Protein AF-0000000084333092 (afdb_homodimer)

Foldseek 3Di:
DQALLCVLVVLCVVVPHDLQRLQVQQVHHSVVSVCCNVVNDQDDPVSLVSSCVSSVHDSVVSVCRRVVNVVVVVCVVVVHDPVVVVVVVVVVVVVVVVVVVVVVVVD/DQALLCVLVVLCVVVPHDLQRLQVQQVHHSVVSVCCNVVNDQDDPVSLVSSCVSSVHDSVVSVCRRVVNVVVVVCVVVVHDPVVVVVVVVVVVVVVVVVVVVVVVVD

Organism: NCBI:txid1302689

InterPro domains:
  IPR001387 Cro/C1-type, helix-turn-helix domain [PF01381] (8-62)
  IPR001387 Cro/C1-type, helix-turn-helix domain [PS50943] (8-62)
  IPR001387 Cro/C1-type, helix-turn-helix domain [SM00530] (7-62)
  IPR001387 Cro/C1-type, helix-turn-helix domain [cd00093] (5-62)
  IPR010982 Lambda repressor-like, DNA-binding domain superfamily [G3DSA:1.10.260.40] (1-70)
  IPR010982 Lambda repressor-like, DNA-binding domain superfamily [SSF47413] (1-65)
  IPR050807 Transcriptional regulator/dioxygenase, bacterial-type [PTHR46797] (2-65)

Structure (mmCIF, N/CA/C/O backbone):
data_AF-0000000084333092-model_v1
#
loop_
_entity.id
_entity.type
_entity.pdbx_description
1 polymer 'HTH cro/C1-type domain-containing protein'
#
loop_
_atom_site.group_PDB
_atom_site.id
_atom_site.type_symbol
_atom_site.label_atom_id
_atom_site.label_alt_id
_atom_site.label_comp_id
_atom_site.label_asym_id
_atom_site.label_entity_id
_atom_site.label_seq_id
_atom_site.pdbx_PDB_ins_code
_atom_site.Cartn_x
_atom_site.Cartn_y
_atom_site.Cartn_z
_atom_site.occupancy
_atom_site.B_iso_or_equiv
_atom_site.auth_seq_id
_atom_site.auth_comp_id
_atom_site.auth_asym_id
_atom_site.auth_atom_id
_atom_site.pdbx_PDB_model_num
ATOM 1 N N . MET A 1 1 ? 15.227 -12.992 0.605 1 83.5 1 MET A N 1
ATOM 2 C CA . MET A 1 1 ? 13.766 -13 0.559 1 83.5 1 MET A CA 1
ATOM 3 C C . MET A 1 1 ? 13.273 -12.992 -0.882 1 83.5 1 MET A C 1
ATOM 5 O O . MET A 1 1 ? 13.805 -12.266 -1.726 1 83.5 1 MET A O 1
ATOM 9 N N . GLU A 1 2 ? 12.375 -13.906 -1.121 1 90.38 2 GLU A N 1
ATOM 10 C CA . GLU A 1 2 ? 11.82 -14.031 -2.469 1 90.38 2 GLU A CA 1
ATOM 11 C C . GLU A 1 2 ? 10.852 -12.898 -2.773 1 90.38 2 GLU A C 1
ATOM 13 O O . GLU A 1 2 ? 9.992 -12.57 -1.949 1 90.38 2 GLU A O 1
ATOM 18 N N . SER A 1 3 ? 11.055 -12.117 -3.896 1 93.31 3 SER A N 1
ATOM 19 C CA . SER A 1 3 ? 10.102 -11.109 -4.336 1 93.31 3 SER A CA 1
ATOM 20 C C . SER A 1 3 ? 8.805 -11.75 -4.812 1 93.31 3 SER A C 1
ATOM 22 O O . SER A 1 3 ? 8.727 -12.969 -4.973 1 93.31 3 SER A O 1
ATOM 24 N N . PHE A 1 4 ? 7.758 -10.961 -4.953 1 96.19 4 PHE A N 1
ATOM 25 C CA . PHE A 1 4 ? 6.5 -11.461 -5.5 1 96.19 4 PHE A CA 1
ATOM 26 C C . PHE A 1 4 ? 6.703 -12.023 -6.898 1 96.19 4 PHE A C 1
ATOM 28 O O . PHE A 1 4 ? 6.16 -13.086 -7.23 1 96.19 4 PHE A O 1
ATOM 35 N N . GLY A 1 5 ? 7.504 -11.305 -7.719 1 96.94 5 GLY A N 1
ATOM 36 C CA . GLY A 1 5 ? 7.82 -11.82 -9.039 1 96.94 5 GLY A CA 1
ATOM 37 C C . GLY A 1 5 ? 8.531 -13.164 -9 1 96.94 5 GLY A C 1
ATOM 38 O O . GLY A 1 5 ? 8.227 -14.055 -9.789 1 96.94 5 GLY A O 1
ATOM 39 N N . GLY A 1 6 ? 9.492 -13.258 -8.078 1 96.75 6 GLY A N 1
ATOM 40 C CA . GLY A 1 6 ? 10.172 -14.523 -7.891 1 96.75 6 GLY A CA 1
ATOM 41 C C . GLY A 1 6 ? 9.242 -15.641 -7.453 1 96.75 6 GLY A C 1
ATOM 42 O O . GLY A 1 6 ? 9.375 -16.781 -7.906 1 96.75 6 GLY A O 1
ATOM 43 N N . TYR A 1 7 ? 8.336 -15.297 -6.621 1 97.06 7 TYR A N 1
ATOM 44 C CA . TYR A 1 7 ? 7.312 -16.219 -6.145 1 97.06 7 TYR A CA 1
ATOM 45 C C . TYR A 1 7 ? 6.469 -16.75 -7.301 1 97.06 7 TYR A C 1
ATOM 47 O O . TYR A 1 7 ? 6.223 -17.953 -7.402 1 97.06 7 TYR A O 1
ATOM 55 N N . ILE A 1 8 ? 6.102 -15.867 -8.172 1 97.94 8 ILE A N 1
ATOM 56 C CA . ILE A 1 8 ? 5.316 -16.219 -9.352 1 97.94 8 ILE A CA 1
ATOM 57 C C . ILE A 1 8 ? 6.137 -17.141 -10.258 1 97.94 8 ILE A C 1
ATOM 59 O O . ILE A 1 8 ? 5.637 -18.156 -10.734 1 97.94 8 ILE A O 1
ATOM 63 N N . LYS A 1 9 ? 7.352 -16.797 -10.453 1 98.12 9 LYS A N 1
ATOM 64 C CA . LYS A 1 9 ? 8.242 -17.578 -11.305 1 98.12 9 LYS A CA 1
ATOM 65 C C . LYS A 1 9 ? 8.414 -18.984 -10.766 1 98.12 9 LYS A C 1
ATOM 67 O O . LYS A 1 9 ? 8.312 -19.969 -11.516 1 98.12 9 LYS A O 1
ATOM 72 N N . ARG A 1 10 ? 8.68 -19.094 -9.523 1 98.12 10 ARG A N 1
ATOM 73 C CA . ARG A 1 10 ? 8.859 -20.391 -8.891 1 98.12 10 ARG A CA 1
ATOM 74 C C . ARG A 1 10 ? 7.621 -21.266 -9.078 1 98.12 10 ARG A C 1
ATOM 76 O O . ARG A 1 10 ? 7.727 -22.438 -9.461 1 98.12 10 ARG A O 1
ATOM 83 N N . LEU A 1 11 ? 6.441 -20.656 -8.828 1 98.06 11 LEU A N 1
ATOM 84 C CA . LEU A 1 11 ? 5.199 -21.406 -8.961 1 98.06 11 LEU A CA 1
ATOM 85 C C . LEU A 1 11 ? 4.957 -21.812 -10.414 1 98.06 11 LEU A C 1
ATOM 87 O O . LEU A 1 11 ? 4.488 -22.922 -10.688 1 98.06 11 LEU A O 1
ATOM 91 N N . ARG A 1 12 ? 5.246 -20.828 -11.258 1 98.31 12 ARG A N 1
ATOM 92 C CA . ARG A 1 12 ? 5.086 -21.141 -12.672 1 98.31 12 ARG A CA 1
ATOM 93 C C . ARG A 1 12 ? 5.906 -22.359 -13.062 1 98.31 12 ARG A C 1
ATOM 95 O O . ARG A 1 12 ? 5.398 -23.266 -13.742 1 98.31 12 ARG A O 1
ATOM 102 N N . ILE A 1 13 ? 7.121 -22.453 -12.617 1 98.25 13 ILE A N 1
ATOM 103 C CA . ILE A 1 13 ? 8.039 -23.547 -12.93 1 98.25 13 ILE A CA 1
ATOM 104 C C . ILE A 1 13 ? 7.551 -24.844 -12.281 1 98.25 13 ILE A C 1
ATOM 106 O O . ILE A 1 13 ? 7.539 -25.891 -12.922 1 98.25 13 ILE A O 1
ATOM 110 N N . ILE A 1 14 ? 7.105 -24.797 -11.141 1 97.75 14 ILE A N 1
ATOM 111 C CA . ILE A 1 14 ? 6.598 -25.953 -10.406 1 97.75 14 ILE A CA 1
ATOM 112 C C . ILE A 1 14 ? 5.41 -26.562 -11.148 1 97.75 14 ILE A C 1
ATOM 114 O O . ILE A 1 14 ? 5.242 -27.781 -11.18 1 97.75 14 ILE A O 1
ATOM 118 N N . HIS A 1 15 ? 4.629 -25.672 -11.836 1 97.62 15 HIS A N 1
ATOM 119 C CA . HIS A 1 15 ? 3.424 -26.141 -12.516 1 97.62 15 HIS A CA 1
ATOM 120 C C . HIS A 1 15 ? 3.715 -26.484 -13.977 1 97.62 15 HIS A C 1
ATOM 122 O O . HIS A 1 15 ? 2.793 -26.75 -14.75 1 97.62 15 HIS A O 1
ATOM 128 N N . GLY A 1 16 ? 4.98 -26.312 -14.312 1 98 16 GLY A N 1
ATOM 129 C CA . GLY A 1 16 ? 5.406 -26.75 -15.633 1 98 16 GLY A CA 1
ATOM 130 C C . GLY A 1 16 ? 4.953 -25.812 -16.75 1 98 16 GLY A C 1
ATOM 131 O O . GLY A 1 16 ? 4.828 -26.219 -17.906 1 98 16 GLY A O 1
ATOM 132 N N . LEU A 1 17 ? 4.723 -24.625 -16.469 1 98.38 17 LEU A N 1
ATOM 133 C CA . LEU A 1 17 ? 4.266 -23.656 -17.453 1 98.38 17 LEU A CA 1
ATOM 134 C C . LEU A 1 17 ? 5.43 -22.797 -17.953 1 98.38 17 LEU A C 1
ATOM 136 O O . LEU A 1 17 ? 6.332 -22.453 -17.188 1 98.38 17 LEU A O 1
ATOM 140 N N . ASN A 1 18 ? 5.395 -22.516 -19.156 1 98.31 18 ASN A N 1
ATOM 141 C CA . ASN A 1 18 ? 6.289 -21.469 -19.625 1 98.31 18 ASN A CA 1
ATOM 142 C C . ASN A 1 18 ? 5.637 -20.094 -19.516 1 98.31 18 ASN A C 1
ATOM 144 O O . ASN A 1 18 ? 4.484 -19.969 -19.094 1 98.31 18 ASN A O 1
ATOM 148 N N . GLN A 1 19 ? 6.426 -19.062 -19.75 1 98.38 19 GLN A N 1
ATOM 149 C CA . GLN A 1 19 ? 5.926 -17.703 -19.547 1 98.38 19 GLN A CA 1
ATOM 150 C C . GLN A 1 19 ? 4.715 -17.438 -20.438 1 98.38 19 GLN A C 1
ATOM 152 O O . GLN A 1 19 ? 3.75 -16.797 -20 1 98.38 19 GLN A O 1
ATOM 157 N N . THR A 1 20 ? 4.73 -17.859 -21.719 1 98.5 20 THR A N 1
ATOM 158 C CA . THR A 1 20 ? 3.643 -17.656 -22.672 1 98.5 20 THR A CA 1
ATOM 159 C C . THR A 1 20 ? 2.361 -18.328 -22.172 1 98.5 20 THR A C 1
ATOM 161 O O . THR A 1 20 ? 1.286 -17.719 -22.219 1 98.5 20 THR A O 1
ATOM 164 N N . GLU A 1 21 ? 2.488 -19.5 -21.688 1 98.62 21 GLU A N 1
ATOM 165 C CA . GLU A 1 21 ? 1.343 -20.266 -21.203 1 98.62 21 GLU A CA 1
ATOM 166 C C . GLU A 1 21 ? 0.719 -19.609 -19.984 1 98.62 21 GLU A C 1
ATOM 168 O O . GLU A 1 21 ? -0.5 -19.438 -19.906 1 98.62 21 GLU A O 1
ATOM 173 N N . LEU A 1 22 ? 1.498 -19.281 -19.031 1 98.69 22 LEU A N 1
ATOM 174 C CA . LEU A 1 22 ? 0.969 -18.641 -17.828 1 98.69 22 LEU A CA 1
ATOM 175 C C . LEU A 1 22 ? 0.363 -17.281 -18.172 1 98.69 22 LEU A C 1
ATOM 177 O O . LEU A 1 22 ? -0.706 -16.922 -17.672 1 98.69 22 LEU A O 1
ATOM 181 N N . ALA A 1 23 ? 1.061 -16.484 -19 1 98.62 23 ALA A N 1
ATOM 182 C CA . ALA A 1 23 ? 0.584 -15.156 -19.391 1 98.62 23 ALA A CA 1
ATOM 183 C C . ALA A 1 23 ? -0.812 -15.234 -20 1 98.62 23 ALA A C 1
ATOM 185 O O . ALA A 1 23 ? -1.688 -14.43 -19.656 1 98.62 23 ALA A O 1
ATOM 186 N N . ALA A 1 24 ? -1.008 -16.172 -20.828 1 98.44 24 ALA A N 1
ATOM 187 C CA . ALA A 1 24 ? -2.303 -16.375 -21.484 1 98.44 24 ALA A CA 1
ATOM 188 C C . ALA A 1 24 ? -3.395 -16.641 -20.453 1 98.44 24 ALA A C 1
ATOM 190 O O . ALA A 1 24 ? -4.496 -16.094 -20.547 1 98.44 24 ALA A O 1
ATOM 191 N N . LYS A 1 25 ? -3.1 -17.453 -19.484 1 98.12 25 LYS A N 1
ATOM 192 C CA . LYS A 1 25 ? -4.066 -17.812 -18.453 1 98.12 25 LYS A CA 1
ATOM 193 C C . LYS A 1 25 ? -4.414 -16.609 -17.578 1 98.12 25 LYS A C 1
ATOM 195 O O . LYS A 1 25 ? -5.508 -1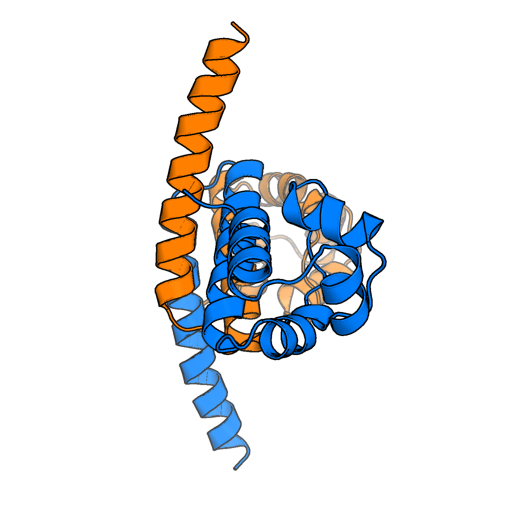6.547 -17.016 1 98.12 25 LYS A O 1
ATOM 200 N N . VAL A 1 26 ? -3.525 -15.711 -17.453 1 98.25 26 VAL A N 1
ATOM 201 C CA . VAL A 1 26 ? -3.674 -14.57 -16.547 1 98.25 26 VAL A CA 1
ATOM 202 C C . VAL A 1 26 ? -4.242 -13.375 -17.312 1 98.25 26 VAL A C 1
ATOM 204 O O . VAL A 1 26 ? -4.742 -12.43 -16.703 1 98.25 26 VAL A O 1
ATOM 207 N N . GLY A 1 27 ? -4.188 -13.367 -18.594 1 97.94 27 GLY A N 1
ATOM 208 C CA . GLY A 1 27 ? -4.645 -12.258 -19.422 1 97.94 27 GLY A CA 1
ATOM 209 C C . GLY A 1 27 ? -3.578 -11.211 -19.656 1 97.94 27 GLY A C 1
ATOM 210 O O . GLY A 1 27 ? -3.867 -10.016 -19.672 1 97.94 27 GLY A O 1
ATOM 211 N N . LEU A 1 28 ? -2.367 -11.711 -19.781 1 97.88 28 LEU A N 1
ATOM 212 C CA . LEU A 1 28 ? -1.21 -10.891 -20.125 1 97.88 28 LEU A CA 1
ATOM 213 C C . LEU A 1 28 ? -0.504 -11.43 -21.359 1 97.88 28 LEU A C 1
ATOM 215 O O . LEU A 1 28 ? -0.792 -12.539 -21.812 1 97.88 28 LEU A O 1
ATOM 219 N N . ASP A 1 29 ? 0.339 -10.617 -21.875 1 97.81 29 ASP A N 1
ATOM 220 C CA . ASP A 1 29 ? 1.293 -11.164 -22.844 1 97.81 29 ASP A CA 1
ATOM 221 C C . ASP A 1 29 ? 2.576 -11.609 -22.156 1 97.81 29 ASP A C 1
ATOM 223 O O . ASP A 1 29 ? 2.811 -11.273 -20.984 1 97.81 29 ASP A O 1
ATOM 227 N N . SER A 1 30 ? 3.379 -12.43 -22.844 1 97.5 30 SER A N 1
ATOM 228 C CA . SER A 1 30 ? 4.582 -13.016 -22.266 1 97.5 30 SER A CA 1
ATOM 229 C C . SER A 1 30 ? 5.559 -11.93 -21.812 1 97.5 30 SER A C 1
ATOM 231 O O . SER A 1 30 ? 6.25 -12.102 -20.797 1 97.5 30 SER A O 1
ATOM 233 N N . GLY A 1 31 ? 5.605 -10.852 -22.5 1 98 31 GLY A N 1
ATOM 234 C CA . GLY A 1 31 ? 6.473 -9.75 -22.109 1 98 31 GLY A CA 1
ATOM 235 C C . GLY A 1 31 ? 6.055 -9.109 -20.812 1 98 31 GLY A C 1
ATOM 236 O O . GLY A 1 31 ? 6.902 -8.789 -19.969 1 98 31 GLY A O 1
ATOM 237 N N . GLY A 1 32 ? 4.75 -8.883 -20.688 1 97.56 32 GLY A N 1
ATOM 238 C CA . GLY A 1 32 ? 4.215 -8.344 -19.453 1 97.56 32 GLY A CA 1
ATOM 239 C C . GLY A 1 32 ? 4.496 -9.227 -18.25 1 97.56 32 GLY A C 1
ATOM 240 O O . GLY A 1 32 ? 4.875 -8.727 -17.188 1 97.56 32 GLY A O 1
ATOM 241 N N . LEU A 1 33 ? 4.344 -10.523 -18.453 1 98.31 33 LEU A N 1
ATOM 242 C CA . LEU A 1 33 ? 4.617 -11.461 -17.359 1 98.31 33 LEU A CA 1
ATOM 243 C C . LEU A 1 33 ? 6.098 -11.461 -17 1 98.31 33 LEU A C 1
ATOM 245 O O . LEU A 1 33 ? 6.457 -11.484 -15.82 1 98.31 33 LEU A O 1
ATOM 249 N N . SER A 1 34 ? 6.945 -11.484 -17.953 1 98.19 34 SER A N 1
ATOM 250 C CA . SER A 1 34 ? 8.383 -11.445 -17.734 1 98.19 34 SER A CA 1
ATOM 251 C C . SER A 1 34 ? 8.781 -10.227 -16.906 1 98.19 34 SER A C 1
ATOM 253 O O . SER A 1 34 ? 9.578 -10.328 -15.969 1 98.19 34 SER A O 1
ATOM 255 N N . LYS A 1 35 ? 8.219 -9.07 -17.25 1 97.81 35 LYS A N 1
ATOM 256 C CA . LYS A 1 35 ? 8.5 -7.848 -16.516 1 97.81 35 LYS A CA 1
ATOM 257 C C . LYS A 1 35 ? 8.039 -7.969 -15.062 1 97.81 35 LYS A C 1
ATOM 259 O O . LYS A 1 35 ? 8.711 -7.48 -14.148 1 97.81 35 LYS A O 1
ATOM 264 N N . VAL A 1 36 ? 6.934 -8.609 -14.859 1 97.06 36 VAL A N 1
ATOM 265 C CA . VAL A 1 36 ? 6.414 -8.828 -13.508 1 97.06 36 VAL A CA 1
ATOM 266 C C . VAL A 1 36 ? 7.344 -9.766 -12.742 1 97.06 36 VAL A C 1
ATOM 268 O O . VAL A 1 36 ? 7.754 -9.461 -11.617 1 97.06 36 VAL A O 1
ATOM 271 N N . GLU A 1 37 ? 7.758 -10.844 -13.367 1 97.56 37 GLU A N 1
ATOM 272 C CA . GLU A 1 37 ? 8.578 -11.859 -12.711 1 97.56 37 GLU A CA 1
ATOM 273 C C . GLU A 1 37 ? 9.969 -11.312 -12.375 1 97.56 37 GLU A C 1
ATOM 275 O O . GLU A 1 37 ? 10.594 -11.766 -11.414 1 97.56 37 GLU A O 1
ATOM 280 N N . ASN A 1 38 ? 10.359 -10.328 -13.141 1 95.19 38 ASN A N 1
ATOM 281 C CA . ASN A 1 38 ? 11.695 -9.766 -12.945 1 95.19 38 ASN A CA 1
ATOM 282 C C . ASN A 1 38 ? 11.641 -8.461 -12.164 1 95.19 38 ASN A C 1
ATOM 284 O O . ASN A 1 38 ? 12.648 -7.75 -12.07 1 95.19 38 ASN A O 1
ATOM 288 N N . GLY A 1 39 ? 10.539 -8.102 -11.664 1 91.31 39 GLY A N 1
ATOM 289 C CA . GLY A 1 39 ? 10.406 -6.953 -10.781 1 91.31 39 GLY A CA 1
ATOM 290 C C . GLY A 1 39 ? 10.383 -5.629 -11.516 1 91.31 39 GLY A C 1
ATOM 291 O O . GLY A 1 39 ? 10.492 -4.566 -10.906 1 91.31 39 GLY A O 1
ATOM 292 N N . ARG A 1 40 ? 10.188 -5.621 -12.805 1 93.06 40 ARG A N 1
ATOM 293 C CA . ARG A 1 40 ? 10.203 -4.406 -13.617 1 93.06 40 ARG A CA 1
ATOM 294 C C . ARG A 1 40 ? 8.797 -3.822 -13.742 1 93.06 40 ARG A C 1
ATOM 296 O O . ARG A 1 40 ? 8.633 -2.68 -14.18 1 93.06 40 ARG A O 1
ATOM 303 N N . LYS A 1 41 ? 7.797 -4.547 -13.453 1 93.38 41 LYS A N 1
ATOM 304 C CA . LYS A 1 41 ? 6.391 -4.156 -13.453 1 93.38 41 LYS A CA 1
ATOM 305 C C . LYS A 1 41 ? 5.648 -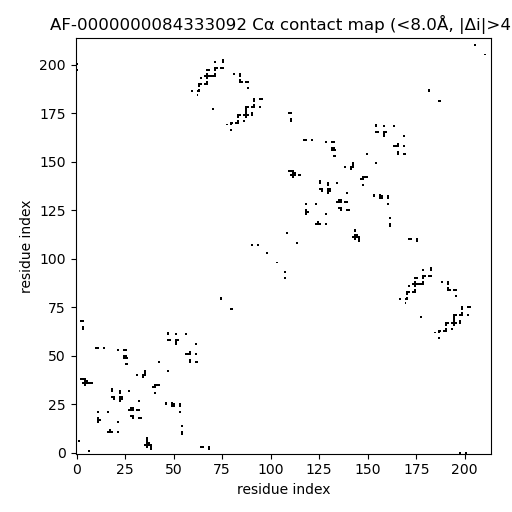4.789 -12.281 1 93.38 41 LYS A C 1
ATOM 307 O O . LYS A 1 41 ? 5.895 -5.945 -11.93 1 93.38 41 LYS A O 1
ATOM 312 N N . ILE A 1 42 ? 4.746 -4.023 -11.781 1 90.31 42 ILE A N 1
ATOM 313 C CA . ILE A 1 42 ? 3.891 -4.551 -10.727 1 90.31 42 ILE A CA 1
ATOM 314 C C . ILE A 1 42 ? 2.637 -5.172 -11.336 1 90.31 42 ILE A C 1
ATOM 316 O O . ILE A 1 42 ? 1.997 -4.566 -12.203 1 90.31 42 ILE A O 1
ATOM 320 N N . LEU A 1 43 ? 2.322 -6.328 -10.883 1 96 43 LEU A N 1
ATOM 321 C CA . LEU A 1 43 ? 1.088 -6.957 -11.336 1 96 43 LEU A CA 1
ATOM 322 C C . LEU A 1 43 ? -0.128 -6.145 -10.906 1 96 43 LEU A C 1
ATOM 324 O O . LEU A 1 43 ? -0.202 -5.695 -9.758 1 96 43 LEU A O 1
ATOM 328 N N . LYS A 1 44 ? -1.008 -5.969 -11.828 1 94.06 44 LYS A N 1
ATOM 329 C CA . LYS A 1 44 ? -2.25 -5.305 -11.453 1 94.06 44 LYS A CA 1
ATOM 330 C C . LYS A 1 44 ? -3.09 -6.191 -10.539 1 94.06 44 LYS A C 1
ATOM 332 O O . LYS A 1 44 ? -3.166 -7.406 -10.742 1 94.06 44 LYS A O 1
ATOM 337 N N . GLU A 1 45 ? -3.73 -5.527 -9.625 1 92.56 45 GLU A N 1
ATOM 338 C CA . GLU A 1 45 ? -4.508 -6.246 -8.617 1 92.56 45 GLU A CA 1
ATOM 339 C C . GLU A 1 45 ? -5.613 -7.074 -9.266 1 92.56 45 GLU A C 1
ATOM 341 O O . GLU A 1 45 ? -5.961 -8.148 -8.766 1 92.56 45 GLU A O 1
ATOM 346 N N . ASN A 1 46 ? -6.145 -6.562 -10.328 1 94.31 46 ASN A N 1
ATOM 347 C CA . ASN A 1 46 ? -7.27 -7.238 -10.961 1 94.31 46 ASN A CA 1
ATOM 348 C C . ASN A 1 46 ? -6.84 -8.539 -11.633 1 94.31 46 ASN A C 1
ATOM 350 O O . ASN A 1 46 ? -7.676 -9.289 -12.141 1 94.31 46 ASN A O 1
ATOM 354 N N . LYS A 1 47 ? -5.57 -8.883 -11.609 1 97.44 47 LYS A N 1
ATOM 355 C CA . LYS A 1 47 ? -5.055 -10.109 -12.211 1 97.44 47 LYS A CA 1
ATOM 356 C C . LYS A 1 47 ? -4.801 -11.18 -11.156 1 97.44 47 LYS A C 1
ATOM 358 O O . LYS A 1 47 ? -4.516 -12.328 -11.484 1 97.44 47 LYS A O 1
ATOM 363 N N . LEU A 1 48 ? -5.008 -10.891 -9.922 1 96.56 48 LEU A N 1
ATOM 364 C CA . LEU A 1 48 ? -4.641 -11.781 -8.828 1 96.56 48 LEU A CA 1
ATOM 365 C C . LEU A 1 48 ? -5.516 -13.031 -8.828 1 96.56 48 LEU A C 1
ATOM 367 O O . LEU A 1 48 ? -5.027 -14.141 -8.594 1 96.56 48 LEU A O 1
ATOM 371 N N . LYS A 1 49 ? -6.727 -12.828 -9.141 1 96.69 49 LYS A N 1
ATOM 372 C CA . LYS A 1 49 ? -7.633 -13.977 -9.141 1 96.69 49 LYS A CA 1
ATOM 373 C C . LYS A 1 49 ? -7.262 -14.969 -10.234 1 96.69 49 LYS A C 1
ATOM 375 O O . LYS A 1 49 ? -7.164 -16.172 -9.984 1 96.69 49 LYS A O 1
ATOM 380 N N . SER A 1 50 ? -7.051 -14.445 -11.43 1 98.12 50 SER A N 1
ATOM 381 C CA . SER A 1 50 ? -6.668 -15.312 -12.539 1 98.12 50 SER A CA 1
ATOM 382 C C . SER A 1 50 ? -5.332 -15.992 -12.273 1 98.12 50 SER A C 1
ATOM 384 O O . SER A 1 50 ? -5.145 -17.156 -12.617 1 98.12 50 SER A O 1
ATOM 386 N N . LEU A 1 51 ? -4.465 -15.273 -11.703 1 98.44 51 LEU A N 1
ATOM 387 C CA . LEU A 1 51 ? -3.152 -15.82 -11.383 1 98.44 51 LEU A CA 1
ATOM 388 C C . LEU A 1 51 ? -3.273 -16.953 -10.359 1 98.44 51 LEU A C 1
ATOM 390 O O . LEU A 1 51 ? -2.654 -18 -10.523 1 98.44 51 LEU A O 1
ATOM 394 N N . ALA A 1 52 ? -4.062 -16.703 -9.336 1 98.19 52 ALA A N 1
ATOM 395 C CA . ALA A 1 52 ? -4.277 -17.719 -8.305 1 98.19 52 ALA A CA 1
ATOM 396 C C . ALA A 1 52 ? -4.848 -19 -8.914 1 98.19 52 ALA A C 1
ATOM 398 O O . ALA A 1 52 ? -4.398 -20.094 -8.586 1 98.19 52 ALA A O 1
ATOM 399 N N . LYS A 1 53 ? -5.762 -18.828 -9.789 1 98.25 53 LYS A N 1
ATOM 400 C CA . LYS A 1 53 ? -6.375 -19.969 -10.461 1 98.25 53 LYS A CA 1
ATOM 401 C C . LYS A 1 53 ? -5.363 -20.703 -11.328 1 98.25 53 LYS A C 1
ATOM 403 O O . LYS A 1 53 ? -5.258 -21.922 -11.266 1 98.25 53 LYS A O 1
ATOM 408 N N . ALA A 1 54 ? -4.609 -19.922 -12.086 1 98.31 54 ALA A N 1
ATOM 409 C CA . ALA A 1 54 ? -3.662 -20.5 -13.039 1 98.31 54 ALA A CA 1
ATOM 410 C C . ALA A 1 54 ? -2.566 -21.281 -12.328 1 98.31 54 ALA A C 1
ATOM 412 O O . ALA A 1 54 ? -2.064 -22.281 -12.852 1 98.31 54 ALA A O 1
ATOM 413 N N . LEU A 1 55 ? -2.248 -20.844 -11.141 1 98.44 55 LEU A N 1
ATOM 414 C CA . LEU A 1 55 ? -1.129 -21.453 -10.414 1 98.44 55 LEU A CA 1
ATOM 415 C C . LEU A 1 55 ? -1.627 -22.344 -9.281 1 98.44 55 LEU A C 1
ATOM 417 O O . LEU A 1 55 ? -0.832 -22.828 -8.477 1 98.44 55 LEU A O 1
ATOM 421 N N . GLU A 1 56 ? -2.846 -22.484 -9.156 1 97.62 56 GLU A N 1
ATOM 422 C CA . GLU A 1 56 ? -3.484 -23.328 -8.156 1 97.62 56 GLU A CA 1
ATOM 423 C C . GLU A 1 56 ? -3.012 -23 -6.75 1 97.62 56 GLU A C 1
ATOM 425 O O . GLU A 1 56 ? -2.588 -23.875 -6 1 97.62 56 GLU A O 1
ATOM 430 N N . VAL A 1 57 ? -3.072 -21.797 -6.441 1 97.25 57 VAL A N 1
ATOM 431 C CA . VAL A 1 57 ? -2.715 -21.312 -5.113 1 97.25 57 VAL A CA 1
ATOM 432 C C . VAL A 1 57 ? -3.91 -20.594 -4.488 1 97.25 57 VAL A C 1
ATOM 434 O O . VAL A 1 57 ? -4.77 -20.078 -5.203 1 97.25 57 VAL A O 1
ATOM 437 N N . ASP A 1 58 ? -3.965 -20.656 -3.17 1 96.56 58 ASP A N 1
ATOM 438 C CA . ASP A 1 58 ? -5.02 -19.969 -2.432 1 96.56 58 ASP A CA 1
ATOM 439 C C . ASP A 1 58 ? -4.957 -18.469 -2.658 1 96.56 58 ASP A C 1
ATOM 441 O O . ASP A 1 58 ? -3.885 -17.859 -2.557 1 96.56 58 ASP A O 1
ATOM 445 N N . ILE A 1 59 ? -6.078 -17.828 -3.016 1 95.44 59 ILE A N 1
ATOM 446 C CA . ILE A 1 59 ? -6.156 -16.406 -3.355 1 95.44 59 ILE A CA 1
ATOM 447 C C . ILE A 1 59 ? -5.711 -15.562 -2.16 1 95.44 59 ILE A C 1
ATOM 449 O O . ILE A 1 59 ? -5.07 -14.523 -2.328 1 95.44 59 ILE A O 1
ATOM 453 N N . THR A 1 60 ? -6.004 -15.992 -0.983 1 94.81 60 THR A N 1
ATOM 454 C CA . THR A 1 60 ? -5.598 -15.266 0.211 1 94.81 60 THR A CA 1
ATOM 455 C C . THR A 1 60 ? -4.078 -15.289 0.37 1 94.81 60 THR A C 1
ATOM 457 O O . THR A 1 60 ? -3.461 -14.25 0.634 1 94.81 60 THR A O 1
ATOM 460 N N . GLU A 1 61 ? -3.549 -16.453 0.135 1 94.81 61 GLU A N 1
ATOM 461 C CA . GLU A 1 61 ? -2.1 -16.594 0.223 1 94.81 61 GLU A CA 1
ATOM 462 C C . GLU A 1 61 ? -1.398 -15.727 -0.82 1 94.81 61 GLU A C 1
ATOM 464 O O . GLU A 1 61 ? -0.424 -15.039 -0.51 1 94.81 61 GLU A O 1
ATOM 469 N N . LEU A 1 62 ? -1.905 -15.742 -1.995 1 96.5 62 LEU A N 1
ATOM 470 C CA . LEU A 1 62 ? -1.32 -14.953 -3.074 1 96.5 62 LEU A CA 1
ATOM 471 C C . LEU A 1 62 ? -1.432 -13.461 -2.777 1 96.5 62 LEU A C 1
ATOM 473 O O . LEU A 1 62 ? -0.491 -12.703 -3.025 1 96.5 62 LEU A O 1
ATOM 477 N N . THR A 1 63 ? -2.535 -13.102 -2.244 1 95.62 63 THR A N 1
ATOM 478 C CA . THR A 1 63 ? -2.785 -11.703 -1.918 1 95.62 63 THR A CA 1
ATOM 479 C C . THR A 1 63 ? -1.84 -11.227 -0.818 1 95.62 63 THR A C 1
ATOM 481 O O . THR A 1 63 ? -1.333 -10.102 -0.872 1 95.62 63 THR A O 1
ATOM 484 N N . ILE A 1 64 ? -1.577 -12.086 0.127 1 95.88 64 ILE A N 1
ATOM 485 C CA . ILE A 1 64 ? -0.65 -11.75 1.204 1 95.88 64 ILE A CA 1
ATOM 486 C C . ILE A 1 64 ? 0.734 -11.477 0.625 1 95.88 64 ILE A C 1
ATOM 488 O O . ILE A 1 64 ? 1.362 -10.469 0.959 1 95.88 64 ILE A O 1
ATOM 492 N N . GLU A 1 65 ? 1.14 -12.359 -0.273 1 96.19 65 GLU A N 1
ATOM 493 C CA . GLU A 1 65 ? 2.438 -12.188 -0.919 1 96.19 65 GLU A CA 1
ATOM 494 C C . GLU A 1 65 ? 2.484 -10.883 -1.718 1 96.19 65 GLU A C 1
ATOM 496 O O . GLU A 1 65 ? 3.475 -10.156 -1.664 1 96.19 65 GLU A O 1
ATOM 501 N N . TYR A 1 66 ? 1.459 -10.625 -2.357 1 96.94 66 TYR A N 1
ATOM 502 C CA . TYR A 1 66 ? 1.353 -9.453 -3.221 1 96.94 66 TYR A CA 1
ATOM 503 C C . TYR A 1 66 ? 1.381 -8.172 -2.402 1 96.94 66 TYR A C 1
ATOM 505 O O . TYR A 1 66 ? 2.203 -7.285 -2.65 1 96.94 66 TYR A O 1
ATOM 513 N N . LEU A 1 67 ? 0.528 -8.07 -1.423 1 96.81 67 LEU A N 1
ATOM 514 C CA . LEU A 1 67 ? 0.388 -6.84 -0.648 1 96.81 67 LEU A CA 1
ATOM 515 C C . LEU A 1 67 ? 1.605 -6.617 0.242 1 96.81 67 LEU A C 1
ATOM 517 O O . LEU A 1 67 ? 2.016 -5.477 0.465 1 96.81 67 LEU A O 1
ATOM 521 N N . SER A 1 68 ? 2.137 -7.73 0.809 1 96.75 68 SER A N 1
ATOM 522 C CA . SER A 1 68 ? 3.336 -7.566 1.623 1 96.75 68 SER A CA 1
ATOM 523 C C . SER A 1 68 ? 4.473 -6.945 0.817 1 96.75 68 SER A C 1
ATOM 525 O O . SER A 1 68 ? 5.203 -6.09 1.322 1 96.75 68 SER A O 1
ATOM 527 N N . GLN A 1 69 ? 4.637 -7.359 -0.444 1 95.44 69 GLN A N 1
ATOM 528 C CA . GLN A 1 69 ? 5.66 -6.785 -1.311 1 95.44 69 GLN A CA 1
ATOM 529 C C . GLN A 1 69 ? 5.379 -5.309 -1.585 1 95.44 69 GLN A C 1
ATOM 531 O O . GLN A 1 69 ? 6.281 -4.477 -1.507 1 95.44 69 GLN A O 1
ATOM 536 N N . LYS A 1 70 ? 4.141 -5.094 -1.915 1 94.69 70 LYS A N 1
ATOM 537 C CA . LYS A 1 70 ? 3.738 -3.723 -2.219 1 94.69 70 LYS A CA 1
ATOM 538 C C . LYS A 1 70 ? 4.008 -2.797 -1.036 1 94.69 70 LYS A C 1
ATOM 540 O O . LYS A 1 70 ? 4.578 -1.719 -1.202 1 94.69 70 LYS A O 1
ATOM 545 N N . PHE A 1 71 ? 3.625 -3.213 0.175 1 96.94 71 PHE A N 1
ATOM 546 C CA . PHE A 1 71 ? 3.805 -2.416 1.383 1 96.94 71 PHE A CA 1
ATOM 547 C C . PHE A 1 71 ? 5.285 -2.219 1.688 1 96.94 71 PHE A C 1
ATOM 549 O O . PHE A 1 71 ? 5.711 -1.117 2.043 1 96.94 71 PHE A O 1
ATOM 556 N N . ALA A 1 72 ? 6.055 -3.223 1.498 1 95.06 72 ALA A N 1
ATOM 557 C CA . ALA A 1 72 ? 7.492 -3.148 1.753 1 95.06 72 ALA A CA 1
ATOM 558 C C . ALA A 1 72 ? 8.172 -2.17 0.797 1 95.06 72 ALA A 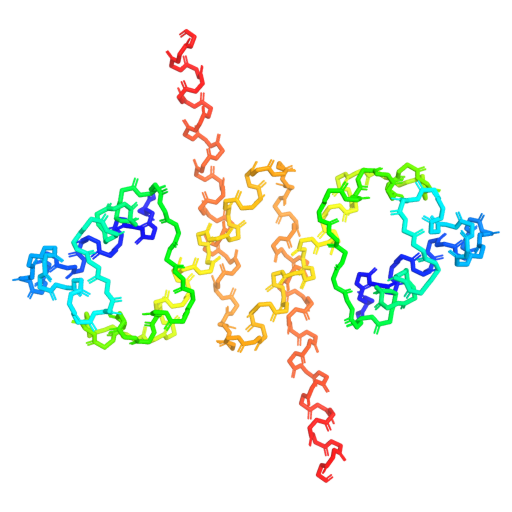C 1
ATOM 560 O O . ALA A 1 72 ? 9.039 -1.396 1.205 1 95.06 72 ALA A O 1
ATOM 561 N N . GLU A 1 73 ? 7.809 -2.242 -0.424 1 92.69 73 GLU A N 1
ATOM 562 C CA . GLU A 1 73 ? 8.391 -1.353 -1.425 1 92.69 73 GLU A CA 1
ATOM 563 C C . GLU A 1 73 ? 8.055 0.106 -1.132 1 92.69 73 GLU A C 1
ATOM 565 O O . GLU A 1 73 ? 8.906 0.984 -1.25 1 92.69 73 GLU A O 1
ATOM 570 N N . ASP A 1 74 ? 6.781 0.333 -0.757 1 92.75 74 ASP A N 1
ATOM 571 C CA . ASP A 1 74 ? 6.395 1.686 -0.365 1 92.75 74 ASP A CA 1
ATOM 572 C C . ASP A 1 74 ? 7.211 2.162 0.835 1 92.75 74 ASP A C 1
ATOM 574 O O . ASP A 1 74 ? 7.691 3.297 0.854 1 92.75 74 ASP A O 1
ATOM 578 N N . CYS A 1 75 ? 7.375 1.334 1.77 1 93.81 75 CYS A N 1
ATOM 579 C CA . CYS A 1 75 ? 8.109 1.712 2.969 1 93.81 75 CYS A CA 1
ATOM 580 C C . CYS A 1 75 ? 9.578 1.979 2.646 1 93.81 75 CYS A C 1
ATOM 582 O O . CYS A 1 75 ? 10.188 2.891 3.211 1 93.81 75 CYS A O 1
ATOM 584 N N . PHE A 1 76 ? 10.086 1.188 1.766 1 90.31 76 PHE A N 1
ATOM 585 C CA . PHE A 1 76 ? 11.461 1.424 1.345 1 90.31 76 PHE A CA 1
ATOM 586 C C . PHE A 1 76 ? 11.586 2.77 0.643 1 90.31 76 PHE A C 1
ATOM 588 O O . PHE A 1 76 ? 12.492 3.553 0.951 1 90.31 76 PHE A O 1
ATOM 595 N N . LYS A 1 77 ? 10.711 3.014 -0.21 1 87.81 77 LYS A N 1
ATOM 596 C CA . LYS A 1 77 ? 10.711 4.246 -0.993 1 87.81 77 LYS A CA 1
ATOM 597 C C . LYS A 1 77 ? 10.641 5.473 -0.087 1 87.81 77 LYS A C 1
ATOM 599 O O . LYS A 1 77 ? 11.312 6.473 -0.334 1 87.81 77 LYS A O 1
ATOM 604 N N . TYR A 1 78 ? 9.898 5.406 0.983 1 89.38 78 TYR A N 1
ATOM 605 C CA . TYR A 1 78 ? 9.641 6.566 1.828 1 89.38 78 TYR A CA 1
ATOM 606 C C . TYR A 1 78 ? 10.43 6.477 3.129 1 89.38 78 TYR A C 1
ATOM 608 O O . TYR A 1 78 ? 10.219 7.273 4.047 1 89.38 78 TYR A O 1
ATOM 616 N N . GLN A 1 79 ? 11.289 5.453 3.17 1 89.31 79 GLN A N 1
ATOM 617 C CA . GLN A 1 79 ? 12.156 5.266 4.332 1 89.31 79 GLN A CA 1
ATOM 618 C C . GLN A 1 79 ? 11.344 5.238 5.621 1 89.31 79 GLN A C 1
ATOM 620 O O . GLN A 1 79 ? 11.672 5.934 6.586 1 89.31 79 GLN A O 1
ATOM 625 N N . CYS A 1 80 ? 10.305 4.449 5.613 1 91.56 80 CYS A N 1
ATOM 626 C CA . CYS A 1 80 ? 9.414 4.422 6.77 1 91.56 80 CYS A CA 1
ATOM 627 C C . CYS A 1 80 ? 10 3.566 7.887 1 91.56 80 CYS A C 1
ATOM 629 O O . CYS A 1 80 ? 10.68 2.574 7.625 1 91.56 80 CYS A O 1
ATOM 631 N N . PRO A 1 81 ? 9.773 4.004 9.133 1 92.5 81 PRO A N 1
ATOM 632 C CA . PRO A 1 81 ? 10.125 3.102 10.234 1 92.5 81 PRO A CA 1
ATOM 633 C C . PRO A 1 81 ? 9.188 1.899 10.328 1 92.5 81 PRO A C 1
ATOM 635 O O . PRO A 1 81 ? 8.109 1.9 9.727 1 92.5 81 PRO A O 1
ATOM 638 N N . GLU A 1 82 ? 9.648 0.916 11.047 1 90.62 82 GLU A N 1
ATOM 639 C CA . GLU A 1 82 ? 8.891 -0.328 11.156 1 90.62 82 GLU A CA 1
ATOM 640 C C . GLU A 1 82 ? 7.551 -0.1 11.852 1 90.62 82 GLU A C 1
ATOM 642 O O . GLU A 1 82 ? 6.605 -0.869 11.656 1 90.62 82 GLU A O 1
ATOM 647 N N . SER A 1 83 ? 7.469 0.919 12.57 1 94.88 83 SER A N 1
ATOM 648 C CA . SER A 1 83 ? 6.262 1.223 13.328 1 94.88 83 SER A CA 1
ATOM 649 C C . SER A 1 83 ? 5.066 1.446 12.406 1 94.88 83 SER A C 1
ATOM 651 O O . SER A 1 83 ? 3.916 1.338 12.836 1 94.88 83 SER A O 1
ATOM 653 N N . VAL A 1 84 ? 5.27 1.723 11.133 1 97.38 84 VAL A N 1
ATOM 654 C CA . VAL A 1 84 ? 4.191 1.926 10.172 1 97.38 84 VAL A CA 1
ATOM 655 C C . VAL A 1 84 ? 3.346 0.659 10.07 1 97.38 84 VAL A C 1
ATOM 657 O O . VAL A 1 84 ? 2.117 0.73 10.008 1 97.38 84 VAL A O 1
ATOM 660 N N . PHE A 1 85 ? 3.975 -0.497 10.141 1 97.44 85 PHE A N 1
ATOM 661 C CA . PHE A 1 85 ? 3.271 -1.764 9.984 1 97.44 85 PHE A CA 1
ATOM 662 C C . PHE A 1 85 ? 2.438 -2.082 11.219 1 97.44 85 PHE A C 1
ATOM 664 O O . PHE A 1 85 ? 1.35 -2.652 11.109 1 97.44 85 PHE A O 1
ATOM 671 N N . GLN A 1 86 ? 2.99 -1.721 12.305 1 95.31 86 GLN A N 1
ATOM 672 C CA . GLN A 1 86 ? 2.238 -1.911 13.539 1 95.31 86 GLN A CA 1
ATOM 673 C C . GLN A 1 86 ? 0.993 -1.029 13.562 1 95.31 86 GLN A C 1
ATOM 675 O O . GLN A 1 86 ? -0.095 -1.491 13.914 1 95.31 86 GLN A O 1
ATOM 680 N N . LEU A 1 87 ? 1.129 0.188 13.25 1 96.31 87 LEU A N 1
ATOM 681 C CA . LEU A 1 87 ? 0.001 1.113 13.227 1 96.31 87 LEU A CA 1
ATOM 682 C C . LEU A 1 87 ? -1.033 0.681 12.188 1 96.31 87 LEU A C 1
ATOM 684 O O . LEU A 1 87 ? -2.238 0.753 12.445 1 96.31 87 LEU A O 1
ATOM 688 N N . ALA A 1 88 ? -0.536 0.224 11.039 1 96.81 88 ALA A N 1
ATOM 689 C CA . ALA A 1 88 ? -1.431 -0.271 10 1 96.81 88 ALA A CA 1
ATOM 690 C C . ALA A 1 88 ? -2.262 -1.447 10.5 1 96.81 88 ALA A C 1
ATOM 692 O O . ALA A 1 88 ? -3.459 -1.536 10.219 1 96.81 88 ALA A O 1
ATOM 693 N N . GLN A 1 89 ? -1.584 -2.305 11.141 1 95.38 89 GLN A N 1
ATOM 694 C CA . GLN A 1 89 ? -2.271 -3.463 11.703 1 95.38 89 GLN A CA 1
ATOM 695 C C . GLN A 1 89 ? -3.367 -3.033 12.68 1 95.38 89 GLN A C 1
ATOM 697 O O . GLN A 1 89 ? -4.473 -3.578 12.656 1 95.38 89 GLN A O 1
ATOM 702 N N . GLU A 1 90 ? -3.068 -2.113 13.539 1 94.62 90 GLU A N 1
ATOM 703 C CA . GLU A 1 90 ? -4.035 -1.594 14.5 1 94.62 90 GLU A CA 1
ATOM 704 C C . GLU A 1 90 ? -5.223 -0.949 13.789 1 94.62 90 GLU A C 1
ATOM 706 O O . GLU A 1 90 ? -6.375 -1.186 14.156 1 94.62 90 GLU A O 1
ATOM 711 N N . LYS A 1 91 ? -4.965 -0.167 12.82 1 93.38 91 LYS A N 1
ATOM 712 C CA . LYS A 1 91 ? -6.027 0.492 12.07 1 93.38 91 LYS A CA 1
ATOM 713 C C . LYS A 1 91 ? -6.891 -0.527 11.328 1 93.38 91 LYS A C 1
ATOM 715 O O . LYS A 1 91 ? -8.117 -0.396 11.289 1 93.38 91 LYS A O 1
ATOM 720 N N . ALA A 1 92 ? -6.262 -1.497 10.766 1 93.12 92 ALA A N 1
ATOM 721 C CA . ALA A 1 92 ? -6.988 -2.545 10.055 1 93.12 92 ALA A CA 1
ATOM 722 C C . ALA A 1 92 ? -7.938 -3.287 10.984 1 93.12 92 ALA A C 1
ATOM 724 O O . ALA A 1 92 ? -9.07 -3.594 10.609 1 93.12 92 ALA A O 1
ATOM 725 N N . LYS A 1 93 ? -7.438 -3.592 12.117 1 90.62 93 LYS A N 1
ATOM 726 C CA . LYS A 1 93 ? -8.273 -4.25 13.117 1 90.62 93 LYS A CA 1
ATOM 727 C C . LYS A 1 93 ? -9.477 -3.387 13.484 1 90.62 93 LYS A C 1
ATOM 729 O O . LYS A 1 93 ? -10.586 -3.896 13.641 1 90.62 93 LYS A O 1
ATOM 734 N N . TYR A 1 94 ? -9.227 -2.158 13.602 1 89.31 94 TYR A N 1
ATOM 735 C CA . TYR A 1 94 ? -10.281 -1.209 13.938 1 89.31 94 TYR A CA 1
ATOM 736 C C . TYR A 1 94 ? -11.344 -1.173 12.844 1 89.31 94 TYR A C 1
ATOM 738 O O . TYR A 1 94 ? -12.539 -1.202 13.133 1 89.31 94 TYR A O 1
ATOM 746 N N . TYR A 1 95 ? -10.969 -1.144 11.609 1 85.62 95 TYR A N 1
ATOM 747 C CA . TYR A 1 95 ? -11.891 -1.09 10.477 1 85.62 95 TYR A CA 1
ATOM 748 C C . TYR A 1 95 ? -12.727 -2.357 10.398 1 85.62 95 TYR A C 1
ATOM 750 O O . TYR A 1 95 ? -13.906 -2.305 10.039 1 85.62 95 TYR A O 1
ATOM 758 N N . LYS A 1 96 ? -12.086 -3.383 10.695 1 83.94 96 LYS A N 1
ATOM 759 C CA . LYS A 1 96 ? -12.805 -4.656 10.68 1 83.94 96 LYS A CA 1
ATOM 760 C C . LYS A 1 96 ? -13.852 -4.711 11.781 1 83.94 96 LYS A C 1
ATOM 762 O O . LYS A 1 96 ? -14.945 -5.242 11.578 1 83.94 96 LYS A O 1
ATOM 767 N N . SER A 1 97 ? -13.555 -4.129 12.859 1 85.25 97 SER A N 1
ATOM 768 C CA . SER A 1 97 ? -14.461 -4.16 14 1 85.25 97 SER A CA 1
ATOM 769 C C . SER A 1 97 ? -15.609 -3.176 13.82 1 85.25 97 SER A C 1
ATOM 771 O O . SER A 1 97 ? -16.75 -3.465 14.203 1 85.25 97 SER A O 1
ATOM 773 N N . THR A 1 98 ? -15.312 -1.976 13.281 1 76.25 98 THR A N 1
ATOM 774 C CA . THR A 1 98 ? -16.328 -0.942 13.133 1 76.25 98 THR A CA 1
ATOM 775 C C . THR A 1 98 ? -17.266 -1.272 11.977 1 76.25 98 THR A C 1
ATOM 777 O O . THR A 1 98 ? -18.453 -0.935 12.016 1 76.25 98 THR A O 1
ATOM 780 N N . LYS A 1 99 ? -16.781 -1.626 10.852 1 65.94 99 LYS A N 1
ATOM 781 C CA . LYS A 1 99 ? -17.641 -2.061 9.758 1 65.94 99 LYS A CA 1
ATOM 782 C C . LYS A 1 99 ? -18.562 -3.197 10.203 1 65.94 99 LYS A C 1
ATOM 784 O O . LYS A 1 99 ? -19.719 -3.254 9.805 1 65.94 99 LYS A O 1
ATOM 789 N N . VAL A 1 100 ? -17.938 -4.145 10.961 1 55.94 100 VAL A N 1
ATOM 790 C CA . VAL A 1 100 ? -18.828 -5.137 11.547 1 55.94 100 VAL A CA 1
ATOM 791 C C . VAL A 1 100 ? -19.953 -4.441 12.312 1 55.94 100 VAL A C 1
ATOM 793 O O . VAL A 1 100 ? -21.109 -4.871 12.258 1 55.94 100 VAL A O 1
ATOM 796 N N . LYS A 1 101 ? -19.578 -3.385 12.859 1 51.88 101 LYS A N 1
ATOM 797 C CA . LYS A 1 101 ? -20.578 -2.645 13.633 1 51.88 101 LYS A CA 1
ATOM 798 C C . LYS A 1 101 ? -21.547 -1.898 12.719 1 51.88 101 LYS A C 1
ATOM 800 O O . LYS A 1 101 ? -22.75 -1.855 12.977 1 51.88 101 LYS A O 1
ATOM 805 N N . GLN A 1 102 ? -20.984 -1.259 11.727 1 51.62 102 GLN A N 1
ATOM 806 C CA . GLN A 1 102 ? -21.875 -0.565 10.805 1 51.62 102 GLN A CA 1
ATOM 807 C C . GLN A 1 102 ? -22.734 -1.555 10.016 1 51.62 102 GLN A C 1
ATOM 809 O O . GLN A 1 102 ? -23.875 -1.264 9.68 1 51.62 102 GLN A O 1
ATOM 814 N N . GLY A 1 103 ? -22.016 -2.574 9.453 1 49.41 103 GLY A N 1
ATOM 815 C CA . GLY A 1 103 ? -22.812 -3.641 8.852 1 49.41 103 GLY A CA 1
ATOM 816 C C . GLY A 1 103 ? -23.875 -4.188 9.773 1 49.41 103 GLY A C 1
ATOM 817 O O . GLY A 1 103 ? -24.969 -4.543 9.328 1 49.41 103 GLY A O 1
ATOM 818 N N . ASN A 1 104 ? -23.484 -4.453 10.992 1 46.47 104 ASN A N 1
ATOM 819 C CA . ASN A 1 104 ? -24.5 -4.871 11.945 1 46.47 104 ASN A CA 1
ATOM 820 C C . ASN A 1 104 ? -25.516 -3.756 12.211 1 46.47 104 ASN A C 1
ATOM 822 O O . ASN A 1 104 ? -26.656 -4.023 12.578 1 46.47 104 ASN A O 1
ATOM 826 N N . LEU A 1 105 ? -25.109 -2.561 12.047 1 39.16 105 LEU A N 1
ATOM 827 C CA . LEU A 1 105 ? -26.062 -1.486 12.25 1 39.16 105 LEU A CA 1
ATOM 828 C C . LEU A 1 105 ? -27.047 -1.398 11.07 1 39.16 105 LEU A C 1
ATOM 830 O O . LEU A 1 105 ? -28.203 -1.031 11.25 1 39.16 105 LEU A O 1
ATOM 834 N N . ASN A 1 106 ? -26.609 -1.532 9.914 1 41.19 106 ASN A N 1
ATOM 835 C CA . ASN A 1 106 ? -27.609 -1.516 8.852 1 41.19 106 ASN A CA 1
ATOM 836 C C . ASN A 1 106 ? -28.453 -2.785 8.852 1 41.19 106 ASN A C 1
ATOM 838 O O . ASN A 1 106 ? -29.203 -3.035 7.914 1 41.19 106 ASN A O 1
ATOM 842 N N . LEU A 1 107 ? -28.031 -3.822 9.641 1 32.44 107 LEU A N 1
ATOM 843 C CA . LEU A 1 107 ? -29.094 -4.812 9.773 1 32.44 107 LEU A CA 1
ATOM 844 C C . LEU A 1 107 ? -30.047 -4.434 10.906 1 32.44 107 LEU A C 1
ATOM 846 O O . LEU A 1 107 ? -29.625 -3.896 11.93 1 32.44 107 LEU A O 1
ATOM 850 N N . MET B 1 1 ? -10.227 4.848 16.422 1 83.5 1 MET B N 1
ATOM 851 C CA . MET B 1 1 ? -8.969 5.188 15.75 1 83.5 1 MET B CA 1
ATOM 852 C C . MET B 1 1 ? -9.164 6.348 14.781 1 83.5 1 MET B C 1
ATOM 854 O O . MET B 1 1 ? -10.156 6.395 14.055 1 83.5 1 MET B O 1
ATOM 858 N N . GLU B 1 2 ? -8.305 7.305 14.945 1 90.56 2 GLU B N 1
ATOM 859 C CA . GLU B 1 2 ? -8.383 8.492 14.094 1 90.56 2 GLU B CA 1
ATOM 860 C C . GLU B 1 2 ? -7.895 8.188 12.68 1 90.56 2 GLU B C 1
ATOM 862 O O . GLU B 1 2 ? -6.855 7.551 12.5 1 90.56 2 GLU B O 1
ATOM 867 N N . SER B 1 3 ? -8.719 8.461 11.609 1 93.31 3 SER B N 1
ATOM 868 C CA . SER B 1 3 ? -8.281 8.336 10.227 1 93.31 3 SER B CA 1
ATOM 869 C C . SER B 1 3 ? -7.211 9.367 9.883 1 93.31 3 SER B C 1
ATOM 871 O O . SER B 1 3 ? -6.961 10.289 10.664 1 93.31 3 SER B O 1
ATOM 873 N N . PHE B 1 4 ? -6.531 9.18 8.773 1 96.19 4 PHE B N 1
ATOM 874 C CA . PHE B 1 4 ? -5.562 10.164 8.312 1 96.19 4 PHE B CA 1
ATOM 875 C C . PHE B 1 4 ? -6.23 11.516 8.086 1 96.19 4 PHE B C 1
ATOM 877 O O . PHE B 1 4 ? -5.676 12.555 8.453 1 96.19 4 PHE B O 1
ATOM 884 N N . GLY B 1 5 ? -7.43 11.492 7.477 1 96.88 5 GLY B N 1
ATOM 885 C CA . GLY B 1 5 ? -8.18 12.727 7.301 1 96.88 5 GLY B CA 1
ATOM 886 C C . GLY B 1 5 ? -8.508 13.414 8.617 1 96.88 5 GLY B C 1
ATOM 887 O O . GLY B 1 5 ? -8.391 14.641 8.727 1 96.88 5 GLY B O 1
ATOM 888 N N . GLY B 1 6 ? -8.922 12.609 9.578 1 96.69 6 GLY B N 1
ATOM 889 C CA . GLY B 1 6 ? -9.18 13.148 10.906 1 96.69 6 GLY B CA 1
ATOM 890 C C . GLY B 1 6 ? -7.941 13.742 11.555 1 96.69 6 GLY B C 1
ATOM 891 O O . GLY B 1 6 ? -8.016 14.781 12.211 1 96.69 6 GLY B O 1
ATOM 892 N N . TYR B 1 7 ? -6.859 13.094 11.344 1 97.06 7 TYR B N 1
ATOM 893 C CA . TYR B 1 7 ? -5.562 13.555 11.828 1 97.06 7 TYR B CA 1
ATOM 894 C C . TYR B 1 7 ? -5.211 14.914 11.25 1 97.06 7 TYR B C 1
ATOM 896 O O . TYR B 1 7 ? -4.789 15.82 11.969 1 97.06 7 TYR B O 1
ATOM 904 N N . ILE B 1 8 ? -5.461 15.062 9.984 1 97.88 8 ILE B N 1
ATOM 905 C CA . ILE B 1 8 ? -5.203 16.312 9.289 1 97.88 8 ILE B CA 1
ATOM 906 C C . ILE B 1 8 ? -6.129 17.406 9.836 1 97.88 8 ILE B C 1
ATOM 908 O O . ILE B 1 8 ? -5.684 18.516 10.109 1 97.88 8 ILE B O 1
ATOM 912 N N . LYS B 1 9 ? -7.34 17.062 10.008 1 98.12 9 LYS B N 1
ATOM 913 C CA . LYS B 1 9 ? -8.328 18.016 10.523 1 98.12 9 LYS B CA 1
ATOM 914 C C . LYS B 1 9 ? -7.957 18.5 11.922 1 98.12 9 LYS B C 1
ATOM 916 O O . LYS B 1 9 ? -7.992 19.703 12.195 1 98.12 9 LYS B O 1
ATOM 921 N N . ARG B 1 10 ? -7.629 17.594 12.75 1 98.12 10 ARG B N 1
ATOM 922 C CA . ARG B 1 10 ? -7.238 17.938 14.117 1 98.12 10 ARG B CA 1
ATOM 923 C C . ARG B 1 10 ? -6.051 18.891 14.125 1 98.12 10 ARG B C 1
ATOM 925 O O . ARG B 1 10 ? -6.07 19.906 14.828 1 98.12 10 ARG B O 1
ATOM 932 N N . LEU B 1 11 ? -5.047 18.562 13.297 1 98.06 11 LEU B N 1
ATOM 933 C CA . LEU B 1 11 ? -3.857 19.406 13.242 1 98.06 11 LEU B CA 1
ATOM 934 C C . LEU B 1 11 ? -4.188 20.781 12.672 1 98.06 11 LEU B C 1
ATOM 936 O O . LEU B 1 11 ? -3.666 21.797 13.148 1 98.06 11 LEU B O 1
ATOM 940 N N . ARG B 1 12 ? -5.004 20.703 11.633 1 98.31 12 ARG B N 1
ATOM 941 C CA . ARG B 1 12 ? -5.418 21.969 11.047 1 98.31 12 ARG B CA 1
ATOM 942 C C . ARG B 1 12 ? -6.051 22.891 12.094 1 98.31 12 ARG B C 1
ATOM 944 O O . ARG B 1 12 ? -5.711 24.062 12.188 1 98.31 12 ARG B O 1
ATOM 951 N N . ILE B 1 13 ? -6.898 22.359 12.922 1 98.25 13 ILE B N 1
ATOM 952 C CA . ILE B 1 13 ? -7.617 23.109 13.953 1 98.25 13 ILE B CA 1
ATOM 953 C C . ILE B 1 13 ? -6.641 23.578 15.031 1 98.25 13 ILE B C 1
ATOM 955 O O . ILE B 1 13 ? -6.691 24.719 15.469 1 98.25 13 ILE B O 1
ATOM 959 N N . ILE B 1 14 ? -5.773 22.797 15.406 1 97.75 14 ILE B N 1
ATOM 960 C CA . ILE B 1 14 ? -4.773 23.109 16.422 1 97.75 14 ILE B CA 1
ATOM 961 C C . ILE B 1 14 ? -3.928 24.297 15.961 1 97.75 14 ILE B C 1
ATOM 963 O O . ILE B 1 14 ? -3.543 25.141 16.766 1 97.75 14 ILE B O 1
ATOM 967 N N . HIS B 1 15 ? -3.719 24.391 14.625 1 97.62 15 HIS B N 1
ATOM 968 C CA . HIS B 1 15 ? -2.865 25.438 14.078 1 97.62 15 HIS B CA 1
ATOM 969 C C . HIS B 1 15 ? -3.68 26.672 13.703 1 97.62 15 HIS B C 1
ATOM 971 O O . HIS B 1 15 ? -3.15 27.609 13.102 1 97.62 15 HIS B O 1
ATOM 977 N N . GLY B 1 16 ? -4.977 26.547 13.953 1 98 16 GLY B N 1
ATOM 978 C CA . GLY B 1 16 ? -5.832 27.703 13.758 1 98 16 GLY B CA 1
ATOM 979 C C . GLY B 1 16 ? -6.109 28.016 12.297 1 98 16 GLY B C 1
ATOM 980 O O . GLY B 1 16 ? -6.418 29.156 11.945 1 98 16 GLY B O 1
ATOM 981 N N . LEU B 1 17 ? -6.027 27.094 11.469 1 98.38 17 LEU B N 1
ATOM 982 C CA . LEU B 1 17 ? -6.258 27.281 10.039 1 98.38 17 LEU B CA 1
ATOM 983 C C . LEU B 1 17 ? -7.672 26.844 9.656 1 98.38 17 LEU B C 1
ATOM 985 O O . LEU B 1 17 ? -8.195 25.875 10.195 1 98.38 17 LEU B O 1
ATOM 989 N N . ASN B 1 18 ? -8.211 27.562 8.805 1 98.31 18 ASN B N 1
ATOM 990 C CA . ASN B 1 18 ? -9.414 27.031 8.172 1 98.31 18 ASN B CA 1
ATOM 991 C C . ASN B 1 18 ? -9.078 26.203 6.938 1 98.31 18 ASN B C 1
ATOM 993 O O . ASN B 1 18 ? -7.91 26.062 6.578 1 98.31 18 ASN B O 1
ATOM 997 N N . GLN B 1 19 ? -10.086 25.547 6.391 1 98.38 19 GLN B N 1
ATOM 998 C CA . GLN B 1 19 ? -9.844 24.625 5.281 1 98.38 19 GLN B CA 1
ATOM 999 C C . GLN B 1 19 ? -9.227 25.344 4.09 1 98.38 19 GLN B C 1
ATOM 1001 O O . GLN B 1 19 ? -8.312 24.828 3.443 1 98.38 19 GLN B O 1
ATOM 1006 N N . THR B 1 20 ? -9.695 26.578 3.758 1 98.5 20 THR B N 1
ATOM 1007 C CA . THR B 1 20 ? -9.195 27.359 2.637 1 98.5 20 THR B CA 1
ATOM 1008 C C . THR B 1 20 ? -7.719 27.703 2.83 1 98.5 20 THR B C 1
ATOM 1010 O O . THR B 1 20 ? -6.918 27.562 1.9 1 98.5 20 THR B O 1
ATOM 1013 N N . GLU B 1 21 ? -7.375 28.078 4.008 1 98.62 21 GLU B N 1
ATOM 1014 C CA . GLU B 1 21 ? -6.004 28.453 4.328 1 98.62 21 GLU B CA 1
ATOM 1015 C C . GLU B 1 21 ? -5.062 27.25 4.211 1 98.62 21 GLU B C 1
ATOM 1017 O O . GLU B 1 21 ? -3.996 27.359 3.6 1 98.62 21 GLU B O 1
ATOM 1022 N N . LEU B 1 22 ? -5.414 26.188 4.812 1 98.69 22 LEU B N 1
ATOM 1023 C CA . LEU B 1 22 ? -4.566 25.016 4.73 1 98.69 22 LEU B CA 1
ATOM 1024 C C . LEU B 1 22 ? -4.465 24.516 3.293 1 98.69 22 LEU B C 1
ATOM 1026 O O . LEU B 1 22 ? -3.381 24.141 2.836 1 98.69 22 LEU B O 1
ATOM 1030 N N . ALA B 1 23 ? -5.59 24.469 2.574 1 98.62 23 ALA B N 1
ATOM 1031 C CA . ALA B 1 23 ? -5.613 23.984 1.193 1 98.62 23 ALA B CA 1
ATOM 1032 C C . ALA B 1 23 ? -4.637 24.781 0.325 1 98.62 23 ALA B C 1
ATOM 1034 O O . ALA B 1 23 ? -3.891 24.203 -0.466 1 98.62 23 ALA B O 1
ATOM 1035 N N . ALA B 1 24 ? -4.633 26.047 0.502 1 98.44 24 ALA B N 1
ATOM 1036 C CA . ALA B 1 24 ? -3.74 26.922 -0.253 1 98.44 24 ALA B CA 1
ATOM 1037 C C . ALA B 1 24 ? -2.279 26.578 0.016 1 98.44 24 ALA B C 1
ATOM 1039 O O . ALA B 1 24 ? -1.468 26.516 -0.911 1 98.44 24 ALA B O 1
ATOM 1040 N N . LYS B 1 25 ? -1.956 26.312 1.238 1 98.12 25 LYS B N 1
ATOM 1041 C CA . LYS B 1 25 ? -0.586 25.984 1.63 1 98.12 25 LYS B CA 1
ATOM 1042 C C . LYS B 1 25 ? -0.149 24.641 1.054 1 98.12 25 LYS B C 1
ATOM 1044 O O . LYS B 1 25 ? 1.042 24.422 0.83 1 98.12 25 LYS B O 1
ATOM 1049 N N . VAL B 1 26 ? -1.071 23.797 0.839 1 98.25 26 VAL B N 1
ATOM 1050 C CA . VAL B 1 26 ? -0.784 22.438 0.412 1 98.25 26 VAL B CA 1
ATOM 1051 C C . VAL B 1 26 ? -0.865 22.344 -1.11 1 98.25 26 VAL B C 1
ATOM 1053 O O . VAL B 1 26 ? -0.363 21.391 -1.708 1 98.25 26 VAL B O 1
ATOM 1056 N N . GLY B 1 27 ? -1.471 23.266 -1.771 1 97.94 27 GLY B N 1
ATOM 1057 C CA . GLY B 1 27 ? -1.655 23.266 -3.215 1 97.94 27 GLY B CA 1
ATOM 1058 C C . GLY B 1 27 ? -2.912 22.531 -3.65 1 97.94 27 GLY B C 1
ATOM 1059 O O . GLY B 1 27 ? -2.904 21.812 -4.656 1 97.94 27 GLY B O 1
ATOM 1060 N N . LEU B 1 28 ? -3.92 22.672 -2.82 1 97.88 28 LEU B N 1
ATOM 1061 C CA . LEU B 1 28 ? -5.25 22.141 -3.105 1 97.88 28 LEU B CA 1
ATOM 1062 C C . LEU B 1 28 ? -6.297 23.25 -3.055 1 97.88 28 LEU B C 1
ATOM 1064 O O . LEU B 1 28 ? -6.016 24.359 -2.592 1 97.88 28 LEU B O 1
ATOM 1068 N N . ASP B 1 29 ? -7.434 22.938 -3.557 1 97.75 29 ASP B N 1
ATOM 1069 C CA . ASP B 1 29 ? -8.578 23.797 -3.25 1 97.75 29 ASP B CA 1
ATOM 1070 C C . ASP B 1 29 ? -9.305 23.312 -2 1 97.75 29 ASP B C 1
ATOM 1072 O O . ASP B 1 29 ? -9.078 22.188 -1.539 1 97.75 29 ASP B O 1
ATOM 1076 N N . SER B 1 30 ? -10.141 24.172 -1.422 1 97.56 30 SER B N 1
ATOM 1077 C CA . SER B 1 30 ? -10.82 23.875 -0.167 1 97.56 30 SER B CA 1
ATOM 1078 C C . SER B 1 30 ? -11.703 22.641 -0.296 1 97.56 30 SER B C 1
ATOM 1080 O O . SER B 1 30 ? -11.836 21.859 0.651 1 97.56 30 SER B O 1
ATOM 1082 N N . GLY B 1 31 ? -12.273 22.453 -1.437 1 98 31 GLY B N 1
ATOM 1083 C CA . GLY B 1 31 ? -13.094 21.266 -1.662 1 98 31 GLY B CA 1
ATOM 1084 C C . GLY B 1 31 ? -12.297 19.969 -1.635 1 98 31 GLY B C 1
ATOM 1085 O O . GLY B 1 31 ? -12.742 18.984 -1.061 1 98 31 GLY B O 1
ATOM 1086 N N . GLY B 1 32 ? -11.156 20.016 -2.289 1 97.56 32 GLY B N 1
ATOM 1087 C CA . GLY B 1 32 ? -10.266 18.875 -2.271 1 97.56 32 GLY B CA 1
ATOM 1088 C C . GLY B 1 32 ? -9.805 18.5 -0.874 1 97.56 32 GLY B C 1
ATOM 1089 O O . GLY B 1 32 ? -9.789 17.312 -0.519 1 97.56 32 GLY B O 1
ATOM 1090 N N . LEU B 1 33 ? -9.477 19.516 -0.095 1 98.31 33 LEU B N 1
ATOM 1091 C CA . LEU B 1 33 ? -9.047 19.266 1.276 1 98.31 33 LEU B CA 1
ATOM 1092 C C . LEU B 1 33 ? -10.195 18.688 2.105 1 98.31 33 LEU B C 1
ATOM 1094 O O . LEU B 1 33 ? -9.992 17.766 2.896 1 98.31 33 LEU B O 1
ATOM 1098 N N . SER B 1 34 ? -11.344 19.234 1.988 1 98.19 34 SER B N 1
ATOM 1099 C CA . SER B 1 34 ? -12.516 18.75 2.699 1 98.19 34 SER B CA 1
ATOM 1100 C C . SER B 1 34 ? -12.758 17.266 2.41 1 98.19 34 SER B C 1
ATOM 1102 O O . SER B 1 34 ? -13.031 16.484 3.326 1 98.19 34 SER B O 1
ATOM 1104 N N . LYS B 1 35 ? -12.656 16.891 1.151 1 97.81 35 LYS B N 1
ATOM 1105 C CA . LYS B 1 35 ? -12.836 15.5 0.769 1 97.81 35 LYS B CA 1
ATOM 1106 C C . LYS B 1 35 ? -11.781 14.609 1.42 1 97.81 35 LYS B C 1
ATOM 1108 O O . LYS B 1 35 ? -12.07 13.492 1.837 1 97.81 35 LYS B O 1
ATOM 1113 N N . VAL B 1 36 ? -10.586 15.109 1.513 1 97 36 VAL B N 1
ATOM 1114 C CA . VAL B 1 36 ? -9.5 14.367 2.154 1 97 36 VAL B CA 1
ATOM 1115 C C . VAL B 1 36 ? -9.789 14.219 3.645 1 97 36 VAL B C 1
ATOM 1117 O O . VAL B 1 36 ? -9.719 13.109 4.188 1 97 36 VAL B O 1
ATOM 1120 N N . GLU B 1 37 ? -10.203 15.297 4.281 1 97.56 37 GLU B N 1
ATOM 1121 C CA . GLU B 1 37 ? -10.43 15.297 5.723 1 97.56 37 GLU B CA 1
ATOM 1122 C C . GLU B 1 37 ? -11.617 14.414 6.094 1 97.56 37 GLU B C 1
ATOM 1124 O O . GLU B 1 37 ? -11.664 13.859 7.199 1 97.56 37 GLU B O 1
ATOM 1129 N N . ASN B 1 38 ? -12.5 14.25 5.148 1 95.19 38 ASN B N 1
ATOM 1130 C CA . ASN B 1 38 ? -13.703 13.469 5.41 1 95.19 38 ASN B CA 1
ATOM 1131 C C . ASN B 1 38 ? -13.594 12.055 4.852 1 95.19 38 ASN B C 1
ATOM 1133 O O . ASN B 1 38 ? -14.578 11.312 4.82 1 95.19 38 ASN B O 1
ATOM 1137 N N . GLY B 1 39 ? -12.477 11.688 4.363 1 91.31 39 GLY B N 1
ATOM 1138 C CA . GLY B 1 39 ? -12.219 10.32 3.926 1 91.31 39 GLY B CA 1
ATOM 1139 C C . GLY B 1 39 ? -12.789 10.016 2.557 1 91.31 39 GLY B C 1
ATOM 1140 O O . GLY B 1 39 ? -12.852 8.852 2.148 1 91.31 39 GLY B O 1
ATOM 1141 N N . ARG B 1 40 ? -13.18 11 1.801 1 93 40 ARG B N 1
ATOM 1142 C CA . ARG B 1 40 ? -13.789 10.812 0.49 1 93 40 ARG B CA 1
ATOM 1143 C C . ARG B 1 40 ? -12.742 10.82 -0.614 1 93 40 ARG B C 1
ATOM 1145 O O . ARG B 1 40 ? -13.023 10.438 -1.752 1 93 40 ARG B O 1
ATOM 1152 N N . LYS B 1 41 ? -11.586 11.273 -0.354 1 93.31 41 LYS B N 1
ATOM 1153 C CA . LYS B 1 41 ? -10.43 11.312 -1.253 1 93.31 41 LYS B CA 1
ATOM 1154 C C . LYS B 1 41 ? -9.141 11.008 -0.501 1 93.31 41 LYS B C 1
ATOM 1156 O O . LYS B 1 41 ? -8.961 11.445 0.637 1 93.31 41 LYS B O 1
ATOM 1161 N N . ILE B 1 42 ? -8.289 10.336 -1.198 1 90.38 42 ILE B N 1
ATOM 1162 C CA . ILE B 1 42 ? -6.973 10.078 -0.631 1 90.38 42 ILE B CA 1
ATOM 1163 C C . ILE B 1 42 ? -6.008 11.195 -1.035 1 90.38 42 ILE B C 1
ATOM 1165 O O . ILE B 1 42 ? -5.945 11.57 -2.207 1 90.38 42 ILE B O 1
ATOM 1169 N N . LEU B 1 43 ? -5.301 11.672 -0.081 1 96.06 43 LEU B N 1
ATOM 1170 C CA . LEU B 1 43 ? -4.285 12.672 -0.391 1 96.06 43 LEU B CA 1
ATOM 1171 C C . LEU B 1 43 ? -3.199 12.078 -1.286 1 96.06 43 LEU B C 1
ATOM 1173 O O . LEU B 1 43 ? -2.734 10.961 -1.053 1 96.06 43 LEU B O 1
ATOM 1177 N N . LYS B 1 44 ? -2.855 12.828 -2.264 1 94.06 44 LYS B N 1
ATOM 1178 C CA . LYS B 1 44 ? -1.739 12.383 -3.092 1 94.06 44 LYS B CA 1
ATOM 1179 C C . LYS B 1 44 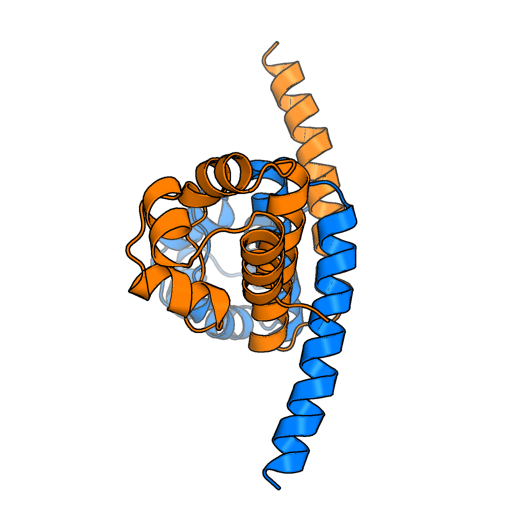? -0.421 12.461 -2.328 1 94.06 44 LYS B C 1
ATOM 1181 O O . LYS B 1 44 ? -0.191 13.414 -1.575 1 94.06 44 LYS B O 1
ATOM 1186 N N . GLU B 1 45 ? 0.4 11.516 -2.631 1 92.62 45 GLU B N 1
ATOM 1187 C CA . GLU B 1 45 ? 1.667 11.398 -1.916 1 92.62 45 GLU B CA 1
ATOM 1188 C C . GLU B 1 45 ? 2.533 12.633 -2.127 1 92.62 45 GLU B C 1
ATOM 1190 O O . GLU B 1 45 ? 3.277 13.039 -1.231 1 92.62 45 GLU B O 1
ATOM 1195 N N . ASN B 1 46 ? 2.42 13.203 -3.293 1 94.44 46 ASN B N 1
ATOM 1196 C CA . ASN B 1 46 ? 3.273 14.344 -3.617 1 94.44 46 ASN B CA 1
ATOM 1197 C C . ASN B 1 46 ? 2.873 15.586 -2.83 1 94.44 46 ASN B C 1
ATOM 1199 O O . ASN B 1 46 ? 3.541 16.609 -2.908 1 94.44 46 ASN B O 1
ATOM 1203 N N . LYS B 1 47 ? 1.843 15.523 -1.997 1 97.44 47 LYS B N 1
ATOM 1204 C CA . LYS B 1 47 ? 1.382 16.641 -1.19 1 97.44 47 LYS B CA 1
AT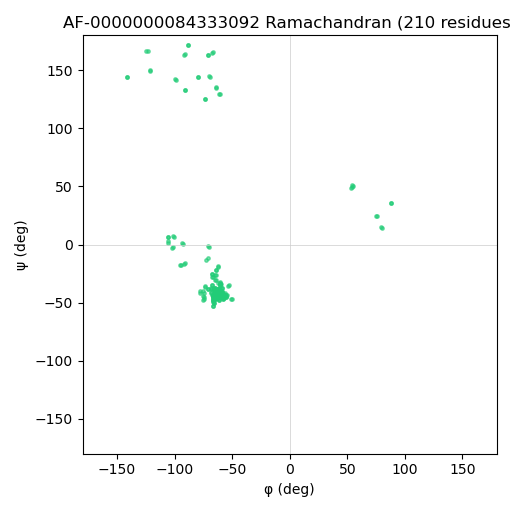OM 1205 C C . LYS B 1 47 ? 1.84 16.516 0.259 1 97.44 47 LYS B C 1
ATOM 1207 O O . LYS B 1 47 ? 1.69 17.438 1.054 1 97.44 47 LYS B O 1
ATOM 1212 N N . LEU B 1 48 ? 2.492 15.461 0.598 1 96.56 48 LEU B N 1
ATOM 1213 C CA . LEU B 1 48 ? 2.832 15.156 1.984 1 96.56 48 LEU B CA 1
ATOM 1214 C C . LEU B 1 48 ? 3.857 16.156 2.521 1 96.56 48 LEU B C 1
ATOM 1216 O O . LEU B 1 48 ? 3.76 16.594 3.67 1 96.56 48 LEU B O 1
ATOM 1220 N N . LYS B 1 49 ? 4.734 16.5 1.677 1 96.75 49 LYS B N 1
ATOM 1221 C CA . LYS B 1 49 ? 5.766 17.422 2.129 1 96.75 49 LYS B CA 1
ATOM 1222 C C . LYS B 1 49 ? 5.176 18.797 2.445 1 96.75 49 LYS B C 1
ATOM 1224 O O . LYS B 1 49 ? 5.453 19.375 3.5 1 96.75 49 LYS B O 1
ATOM 1229 N N . SER B 1 50 ? 4.367 19.297 1.527 1 98.19 50 SER B N 1
ATOM 1230 C CA . SER B 1 50 ? 3.73 20.594 1.75 1 98.19 50 SER B CA 1
ATOM 1231 C C . SER B 1 50 ? 2.816 20.547 2.971 1 98.19 50 SER B C 1
ATOM 1233 O O . SER B 1 50 ? 2.752 21.516 3.732 1 98.19 50 SER B O 1
ATOM 1235 N N . LEU B 1 51 ? 2.154 19.484 3.115 1 98.44 51 LEU B N 1
ATOM 1236 C CA . LEU B 1 51 ? 1.259 19.328 4.254 1 98.44 51 LEU B CA 1
ATOM 1237 C C . LEU B 1 51 ? 2.039 19.328 5.566 1 98.44 51 LEU B C 1
ATOM 1239 O O . 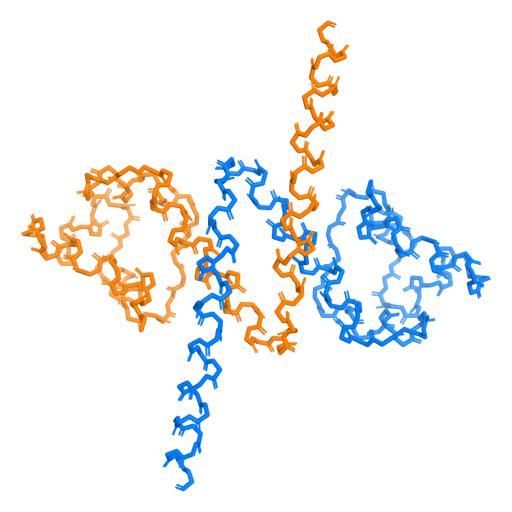LEU B 1 51 ? 1.647 20 6.523 1 98.44 51 LEU B O 1
ATOM 1243 N N . ALA B 1 52 ? 3.125 18.578 5.578 1 98.19 52 ALA B N 1
ATOM 1244 C CA . ALA B 1 52 ? 3.971 18.531 6.766 1 98.19 52 ALA B CA 1
ATOM 1245 C C . ALA B 1 52 ? 4.477 19.922 7.145 1 98.19 52 ALA B C 1
ATOM 1247 O O . ALA B 1 52 ? 4.453 20.297 8.32 1 98.19 52 ALA B O 1
ATOM 1248 N N . LYS B 1 53 ? 4.852 20.641 6.168 1 98.25 53 LYS B N 1
ATOM 1249 C CA . LYS B 1 53 ? 5.34 21.984 6.391 1 98.25 53 LYS B CA 1
ATOM 1250 C C . LYS B 1 53 ? 4.227 22.891 6.91 1 98.25 53 LYS B C 1
ATOM 1252 O O . LYS B 1 53 ? 4.414 23.625 7.891 1 98.25 53 LYS B O 1
ATOM 1257 N N . ALA B 1 54 ? 3.076 22.797 6.293 1 98.31 54 ALA B N 1
ATOM 1258 C CA . ALA B 1 54 ? 1.949 23.672 6.621 1 98.31 54 ALA B CA 1
ATOM 1259 C C . ALA B 1 54 ? 1.462 23.422 8.047 1 98.31 54 ALA B C 1
ATOM 1261 O O . ALA B 1 54 ? 0.999 24.344 8.719 1 98.31 54 ALA B O 1
ATOM 1262 N N . LEU B 1 55 ? 1.615 22.203 8.477 1 98.44 55 LEU B N 1
ATOM 1263 C CA . LEU B 1 55 ? 1.07 21.812 9.773 1 98.44 55 LEU B CA 1
ATOM 1264 C C . LEU B 1 55 ? 2.182 21.672 10.805 1 98.44 55 LEU B C 1
ATOM 1266 O O . LEU B 1 55 ? 1.935 21.234 11.93 1 98.44 55 LEU B O 1
ATOM 1270 N N . GLU B 1 56 ? 3.338 21.922 10.445 1 97.62 56 GLU B N 1
ATOM 1271 C CA . GLU B 1 56 ? 4.504 21.875 11.32 1 97.62 56 GLU B CA 1
ATOM 1272 C C . GLU B 1 56 ? 4.629 20.516 12.008 1 97.62 56 GLU B C 1
ATOM 1274 O O . GLU B 1 56 ? 4.766 20.438 13.234 1 97.62 56 GLU B O 1
ATOM 1279 N N . VAL B 1 57 ? 4.57 19.531 11.266 1 97.25 57 VAL B N 1
ATOM 1280 C CA . VAL B 1 57 ? 4.734 18.156 11.75 1 97.25 57 VAL B CA 1
ATOM 1281 C C . VAL B 1 57 ? 5.902 17.484 11.031 1 97.25 57 VAL B C 1
ATOM 1283 O O . VAL B 1 57 ? 6.238 17.859 9.906 1 97.25 57 VAL B O 1
ATOM 1286 N N . ASP B 1 58 ? 6.531 16.594 11.75 1 96.5 58 ASP B N 1
ATOM 1287 C CA . ASP B 1 58 ? 7.633 15.828 11.18 1 96.5 58 ASP B CA 1
ATOM 1288 C C . ASP B 1 58 ? 7.16 15 9.977 1 96.5 58 ASP B C 1
ATOM 1290 O O . ASP B 1 58 ? 6.141 14.312 10.055 1 96.5 58 ASP B O 1
ATOM 1294 N N . ILE B 1 59 ? 7.859 15.078 8.836 1 95.38 59 ILE B N 1
ATOM 1295 C CA . ILE B 1 59 ? 7.484 14.422 7.586 1 95.38 59 ILE B CA 1
ATOM 1296 C C . ILE B 1 59 ? 7.438 12.914 7.789 1 95.38 59 ILE B C 1
ATOM 1298 O O . ILE B 1 59 ? 6.59 12.227 7.211 1 95.38 59 ILE B O 1
ATOM 1302 N N . THR B 1 60 ? 8.289 12.398 8.594 1 94.75 60 THR B N 1
ATOM 1303 C CA . THR B 1 60 ? 8.297 10.961 8.859 1 94.75 60 THR B CA 1
ATOM 1304 C C . THR B 1 60 ? 7.039 10.547 9.617 1 94.75 60 THR B C 1
ATOM 1306 O O . THR B 1 60 ? 6.398 9.555 9.266 1 94.75 60 THR B O 1
ATOM 1309 N N . GLU B 1 61 ? 6.719 11.352 10.586 1 94.75 61 GLU B N 1
ATOM 1310 C CA . GLU B 1 61 ? 5.512 11.078 11.359 1 94.75 61 GLU B CA 1
ATOM 1311 C C . GLU B 1 61 ? 4.266 11.133 10.477 1 94.75 61 GLU B C 1
ATOM 1313 O O . GLU B 1 61 ? 3.402 10.258 10.562 1 94.75 61 GLU B O 1
ATOM 1318 N N . LEU B 1 62 ? 4.207 12.125 9.656 1 96.44 62 LEU B N 1
ATOM 1319 C CA . LEU B 1 62 ? 3.062 12.281 8.766 1 96.44 62 LEU B CA 1
ATOM 1320 C C . LEU B 1 62 ? 2.977 11.125 7.777 1 96.44 62 LEU B C 1
ATOM 1322 O O . LEU B 1 62 ? 1.887 10.617 7.496 1 96.44 62 LEU B O 1
ATOM 1326 N N . THR B 1 63 ? 4.102 10.719 7.324 1 95.56 63 THR B N 1
ATOM 1327 C CA . THR B 1 63 ? 4.168 9.625 6.359 1 95.56 63 THR B CA 1
ATOM 1328 C C . THR B 1 63 ? 3.717 8.32 6.996 1 95.56 63 THR B C 1
ATOM 1330 O O . THR B 1 63 ? 3.016 7.523 6.367 1 95.56 63 THR B O 1
ATOM 1333 N N . ILE B 1 64 ? 4.074 8.117 8.234 1 95.94 64 ILE B N 1
ATOM 1334 C CA . ILE B 1 64 ? 3.658 6.918 8.953 1 95.94 64 ILE B CA 1
ATOM 1335 C C . ILE B 1 64 ? 2.135 6.871 9.039 1 95.94 64 ILE B C 1
ATOM 1337 O O . ILE B 1 64 ? 1.52 5.844 8.75 1 95.94 64 ILE B O 1
ATOM 1341 N N . GLU B 1 65 ? 1.575 8.023 9.398 1 96.19 65 GLU B N 1
ATOM 1342 C CA . GLU B 1 65 ? 0.121 8.117 9.492 1 96.19 65 GLU B CA 1
ATOM 1343 C C . GLU B 1 65 ? -0.535 7.852 8.141 1 96.19 65 GLU B C 1
ATOM 1345 O O . GLU B 1 65 ? -1.534 7.133 8.055 1 96.19 65 GLU B O 1
ATOM 1350 N N . TYR B 1 66 ? 0.043 8.375 7.168 1 96.94 66 TYR B N 1
ATOM 1351 C CA . TYR B 1 66 ? -0.48 8.273 5.809 1 96.94 66 TYR B CA 1
ATOM 1352 C C . TYR B 1 66 ? -0.418 6.832 5.309 1 96.94 66 TYR B C 1
ATOM 1354 O O . TYR B 1 66 ? -1.432 6.273 4.883 1 96.94 66 TYR B O 1
ATOM 1362 N N . LEU B 1 67 ? 0.732 6.223 5.383 1 96.75 67 LEU B N 1
ATOM 1363 C CA . LEU B 1 67 ? 0.933 4.891 4.832 1 96.75 67 LEU B CA 1
ATOM 1364 C C . LEU B 1 67 ? 0.199 3.842 5.66 1 96.75 67 LEU B C 1
ATOM 13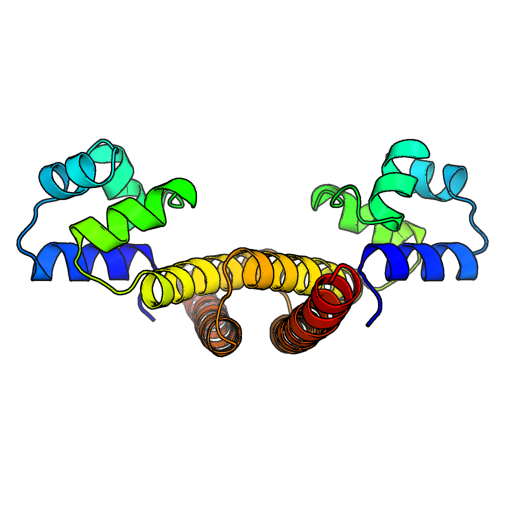66 O O . LEU B 1 67 ? -0.304 2.855 5.117 1 96.75 67 LEU B O 1
ATOM 1370 N N . SER B 1 68 ? 0.208 4.031 6.996 1 96.75 68 SER B N 1
ATOM 1371 C CA . SER B 1 68 ? -0.528 3.076 7.82 1 96.75 68 SER B CA 1
ATOM 1372 C C . SER B 1 68 ? -2.002 3.031 7.43 1 96.75 68 SER B C 1
ATOM 1374 O O . SER B 1 68 ? -2.605 1.957 7.391 1 96.75 68 SER B O 1
ATOM 1376 N N . GLN B 1 69 ? -2.605 4.195 7.148 1 95.44 69 GLN B N 1
ATOM 1377 C CA . GLN B 1 69 ? -3.996 4.246 6.711 1 95.44 69 GLN B CA 1
ATOM 1378 C C . GLN B 1 69 ? -4.176 3.547 5.367 1 95.44 69 GLN B C 1
ATOM 1380 O O . GLN B 1 69 ? -5.109 2.762 5.191 1 95.44 69 GLN B O 1
ATOM 1385 N N . LYS B 1 70 ? -3.275 3.906 4.5 1 94.62 70 LYS B N 1
ATOM 1386 C CA . LYS B 1 70 ? -3.342 3.318 3.164 1 94.62 70 LYS B CA 1
ATOM 1387 C C . LYS B 1 70 ? -3.256 1.797 3.229 1 94.62 70 LYS B C 1
ATOM 1389 O O . LYS B 1 70 ? -4.059 1.099 2.604 1 94.62 70 LYS B O 1
ATOM 1394 N N . PHE B 1 71 ? -2.318 1.257 3.994 1 96.94 71 PHE B N 1
ATOM 1395 C CA . PHE B 1 71 ? -2.119 -0.182 4.125 1 96.94 71 PHE B CA 1
ATOM 1396 C C . PHE B 1 71 ? -3.328 -0.838 4.781 1 96.94 71 PHE B C 1
ATOM 1398 O O . PHE B 1 71 ? -3.777 -1.899 4.344 1 96.94 71 PHE B O 1
ATOM 1405 N N . ALA B 1 72 ? -3.873 -0.207 5.762 1 95.06 72 ALA B N 1
ATOM 1406 C CA . ALA B 1 72 ? -5.039 -0.738 6.465 1 95.06 72 ALA B CA 1
ATOM 1407 C C . ALA B 1 72 ? -6.25 -0.812 5.535 1 95.06 72 ALA B C 1
ATOM 1409 O O . ALA B 1 72 ? -6.996 -1.793 5.559 1 95.06 72 ALA B O 1
ATOM 1410 N N . GLU B 1 73 ? -6.449 0.209 4.777 1 92.69 73 GLU B N 1
ATOM 1411 C CA . GLU B 1 73 ? -7.574 0.244 3.852 1 92.69 73 GLU B CA 1
ATOM 1412 C C . GLU B 1 73 ? -7.453 -0.849 2.793 1 92.69 73 GLU B C 1
ATOM 1414 O O . GLU B 1 73 ? -8.438 -1.511 2.461 1 92.69 73 GLU B O 1
ATOM 1419 N N . ASP B 1 74 ? -6.219 -1.014 2.275 1 92.81 74 ASP B N 1
ATOM 1420 C CA . ASP B 1 74 ? -5.992 -2.102 1.329 1 92.81 74 ASP B CA 1
ATOM 1421 C C . ASP B 1 74 ? -6.289 -3.457 1.968 1 92.81 74 ASP B C 1
ATOM 1423 O O . ASP B 1 74 ? -6.938 -4.309 1.358 1 92.81 74 ASP B O 1
ATOM 1427 N N . CYS B 1 75 ? -5.863 -3.639 3.133 1 93.88 75 CYS B N 1
ATOM 1428 C CA . CYS B 1 75 ? -6.07 -4.914 3.809 1 93.88 75 CYS B CA 1
ATOM 1429 C C . CYS B 1 75 ? -7.551 -5.152 4.078 1 93.88 75 CYS B C 1
ATOM 1431 O O . CYS B 1 75 ? -8.031 -6.285 3.98 1 93.88 75 CYS B O 1
ATOM 1433 N N . PHE B 1 76 ? -8.203 -4.09 4.418 1 90.38 76 PHE B N 1
ATOM 1434 C CA . PHE B 1 76 ? -9.648 -4.219 4.617 1 90.38 76 PHE B CA 1
ATOM 1435 C C . PHE B 1 76 ? -10.344 -4.609 3.318 1 90.38 76 PHE B C 1
ATOM 1437 O O . PHE B 1 76 ? -11.156 -5.531 3.299 1 90.38 76 PHE B O 1
ATOM 1444 N N . LYS B 1 77 ? -10 -3.965 2.301 1 87.94 77 LYS B N 1
ATOM 1445 C CA . LYS B 1 77 ? -10.594 -4.191 0.986 1 87.94 77 LYS B CA 1
ATOM 1446 C C . LYS B 1 77 ? -10.391 -5.637 0.535 1 87.94 77 LYS B C 1
ATOM 1448 O O . LYS B 1 77 ? -11.289 -6.246 -0.039 1 87.94 77 LYS B O 1
ATOM 1453 N N . TYR B 1 78 ? -9.258 -6.215 0.834 1 89.56 78 TYR B N 1
ATOM 1454 C CA . TYR B 1 78 ? -8.906 -7.535 0.32 1 89.56 78 TYR B CA 1
ATOM 1455 C C . TYR B 1 78 ? -9.016 -8.594 1.413 1 89.56 78 TYR B C 1
ATOM 1457 O O . TYR B 1 78 ? -8.594 -9.734 1.22 1 89.56 78 TYR B O 1
ATOM 1465 N N . GLN B 1 79 ? -9.523 -8.141 2.553 1 89.5 79 GLN B N 1
ATOM 1466 C CA . GLN B 1 79 ? -9.742 -9.047 3.676 1 89.5 79 GLN B CA 1
ATOM 1467 C C . GLN B 1 79 ? -8.461 -9.805 4.023 1 89.5 79 GLN B C 1
ATOM 1469 O O . GLN B 1 79 ? -8.477 -11.031 4.156 1 89.5 79 GLN B O 1
ATOM 1474 N N . CYS B 1 80 ? -7.398 -9.07 4.148 1 91.81 80 CYS B N 1
ATOM 1475 C CA . CYS B 1 80 ? -6.109 -9.711 4.391 1 91.81 80 CYS B CA 1
ATOM 1476 C C . CYS B 1 80 ? -5.965 -10.102 5.855 1 91.81 80 CYS B C 1
ATOM 1478 O O . CYS B 1 80 ? -6.477 -9.414 6.742 1 91.81 80 CYS B O 1
ATOM 1480 N N . PRO B 1 81 ? -5.32 -11.242 6.094 1 92.75 81 PRO B N 1
ATOM 1481 C CA . PRO B 1 81 ? -4.969 -11.539 7.484 1 92.75 81 PRO B CA 1
ATOM 1482 C C . PRO B 1 81 ? -3.854 -10.633 8.016 1 92.75 81 PRO B C 1
ATOM 1484 O O . PRO B 1 81 ? -3.162 -9.977 7.23 1 92.75 81 PRO B O 1
ATOM 1487 N N . GLU B 1 82 ? -3.746 -10.625 9.297 1 90.81 82 GLU B N 1
ATOM 1488 C CA . GLU B 1 82 ? -2.775 -9.742 9.938 1 90.81 82 GLU B CA 1
ATOM 1489 C C . GLU B 1 82 ? -1.348 -10.125 9.555 1 90.81 82 GLU B C 1
ATOM 1491 O O . GLU B 1 82 ? -0.441 -9.289 9.609 1 90.81 82 GLU B O 1
ATOM 1496 N N . SER B 1 83 ? -1.182 -11.297 9.156 1 94.88 83 SER B N 1
ATOM 1497 C CA . SER B 1 83 ? 0.141 -11.805 8.812 1 94.88 83 SER B CA 1
ATOM 1498 C C . SER B 1 83 ? 0.745 -11.023 7.645 1 94.88 83 SER B C 1
ATOM 1500 O O . SER B 1 83 ? 1.962 -11.031 7.449 1 94.88 83 SER B O 1
ATOM 1502 N N . VAL B 1 84 ? -0.036 -10.312 6.867 1 97.38 84 VAL B N 1
ATOM 1503 C CA . VAL B 1 84 ? 0.453 -9.516 5.746 1 97.38 84 VAL B CA 1
ATOM 1504 C C . VAL B 1 84 ? 1.414 -8.445 6.25 1 97.38 84 VAL B C 1
ATOM 1506 O O . VAL B 1 84 ? 2.453 -8.188 5.633 1 97.38 84 VAL B O 1
ATOM 1509 N N . PHE B 1 85 ? 1.134 -7.871 7.41 1 97.44 85 PHE B N 1
ATOM 1510 C CA . PHE B 1 85 ? 1.943 -6.785 7.945 1 97.44 85 PHE B CA 1
ATOM 1511 C C . PHE B 1 85 ? 3.277 -7.309 8.469 1 97.44 85 PHE B C 1
ATOM 1513 O O . PHE B 1 85 ? 4.301 -6.633 8.352 1 97.44 85 PHE B O 1
ATOM 1520 N N . GLN B 1 86 ? 3.189 -8.461 9.008 1 95.31 86 GLN B N 1
ATOM 1521 C CA . GLN B 1 86 ? 4.426 -9.078 9.469 1 95.31 86 GLN B CA 1
ATOM 1522 C C . GLN B 1 86 ? 5.344 -9.414 8.297 1 95.31 86 GLN B C 1
ATOM 1524 O O . GLN B 1 86 ? 6.547 -9.156 8.352 1 95.31 86 GLN B O 1
ATOM 1529 N N . LEU B 1 87 ? 4.832 -10 7.309 1 96.38 87 LEU B N 1
ATOM 1530 C CA . LEU B 1 87 ? 5.617 -10.352 6.129 1 96.38 87 LEU B CA 1
ATOM 1531 C C . LEU B 1 87 ? 6.168 -9.102 5.449 1 96.38 87 LEU B C 1
ATOM 1533 O O . LEU B 1 87 ? 7.32 -9.086 5.008 1 96.38 87 LEU B O 1
ATOM 1537 N N . ALA B 1 88 ? 5.336 -8.07 5.387 1 96.88 88 ALA B N 1
ATOM 1538 C CA . ALA B 1 88 ? 5.773 -6.801 4.812 1 96.88 88 ALA B CA 1
ATOM 1539 C C . ALA B 1 88 ? 6.965 -6.234 5.578 1 96.88 88 ALA B C 1
ATOM 1541 O O . ALA B 1 88 ? 7.91 -5.723 4.977 1 96.88 88 ALA B O 1
ATOM 1542 N N . GLN B 1 89 ? 6.82 -6.293 6.848 1 95.44 89 GLN B N 1
ATOM 1543 C CA . GLN B 1 89 ? 7.91 -5.812 7.691 1 95.44 89 GLN B CA 1
ATOM 1544 C C . GLN B 1 89 ? 9.203 -6.574 7.414 1 95.44 89 GLN B C 1
ATOM 1546 O O . GLN B 1 89 ? 10.273 -5.977 7.32 1 95.44 89 GLN B O 1
ATOM 1551 N N . GLU B 1 90 ? 9.117 -7.867 7.312 1 94.62 90 GLU B N 1
ATOM 1552 C CA . GLU B 1 90 ? 10.273 -8.703 7.016 1 94.62 90 GLU B CA 1
ATOM 1553 C C . GLU B 1 90 ? 10.875 -8.359 5.656 1 94.62 90 GLU B C 1
ATOM 1555 O O . GLU B 1 90 ? 12.094 -8.242 5.523 1 94.62 90 GLU B O 1
ATOM 1560 N N . LYS B 1 91 ? 10.078 -8.211 4.691 1 93.31 91 LYS B N 1
ATOM 1561 C CA . LYS B 1 91 ? 10.539 -7.859 3.354 1 93.31 91 LYS B CA 1
ATOM 1562 C C . LYS B 1 91 ? 11.195 -6.48 3.342 1 93.31 91 LYS B C 1
ATOM 1564 O O . LYS B 1 91 ? 12.227 -6.281 2.695 1 93.31 91 LYS B O 1
ATOM 1569 N N . ALA B 1 92 ? 10.602 -5.559 4.031 1 93.12 92 ALA B N 1
ATOM 1570 C CA . ALA B 1 92 ? 11.148 -4.207 4.109 1 93.12 92 ALA B CA 1
ATOM 1571 C C . ALA B 1 92 ? 12.539 -4.215 4.73 1 93.12 92 ALA B C 1
ATOM 1573 O O . ALA B 1 92 ? 13.438 -3.504 4.27 1 93.12 92 ALA B O 1
ATOM 1574 N N . LYS B 1 93 ? 12.656 -4.961 5.766 1 90.62 93 LYS B N 1
ATOM 1575 C CA . LYS B 1 93 ? 13.961 -5.098 6.41 1 90.62 93 LYS B CA 1
ATOM 1576 C C . LYS B 1 93 ? 14.992 -5.672 5.445 1 90.62 93 LYS B C 1
ATOM 1578 O O . LYS B 1 93 ? 16.141 -5.219 5.414 1 90.62 93 LYS B O 1
ATOM 1583 N N . TYR B 1 94 ? 14.578 -6.598 4.723 1 89.38 94 TYR B N 1
ATOM 1584 C CA . TYR B 1 94 ? 15.445 -7.234 3.742 1 89.38 94 TYR B CA 1
ATOM 1585 C C . TYR B 1 94 ? 15.898 -6.234 2.684 1 89.38 94 TYR B C 1
ATOM 1587 O O . TYR B 1 94 ? 17.078 -6.18 2.334 1 89.38 94 TYR B O 1
ATOM 1595 N N . TYR B 1 95 ? 15.023 -5.418 2.174 1 85.56 95 TYR B N 1
ATOM 1596 C CA . TYR B 1 95 ? 15.328 -4.43 1.144 1 85.56 95 TYR B CA 1
ATOM 1597 C C . TYR B 1 95 ? 16.297 -3.379 1.666 1 85.56 95 TYR B C 1
ATOM 1599 O O . TYR B 1 95 ? 17.156 -2.902 0.928 1 85.56 95 TYR B O 1
ATOM 1607 N N . LYS B 1 96 ? 16.078 -3.07 2.857 1 83.94 96 LYS B N 1
ATOM 1608 C CA . LYS B 1 96 ? 16.953 -2.084 3.469 1 83.94 96 LYS B CA 1
ATOM 1609 C C . LYS B 1 96 ? 18.375 -2.641 3.637 1 83.94 96 LYS B C 1
ATOM 1611 O O . LYS B 1 96 ? 19.359 -1.922 3.443 1 83.94 96 LYS B O 1
ATOM 1616 N N . SER B 1 97 ? 18.469 -3.871 3.906 1 85.12 97 SER B N 1
ATOM 1617 C CA . SER B 1 97 ? 19.766 -4.5 4.137 1 85.12 97 SER B CA 1
ATOM 1618 C C . SER B 1 97 ? 20.484 -4.762 2.822 1 85.12 97 SER B C 1
ATOM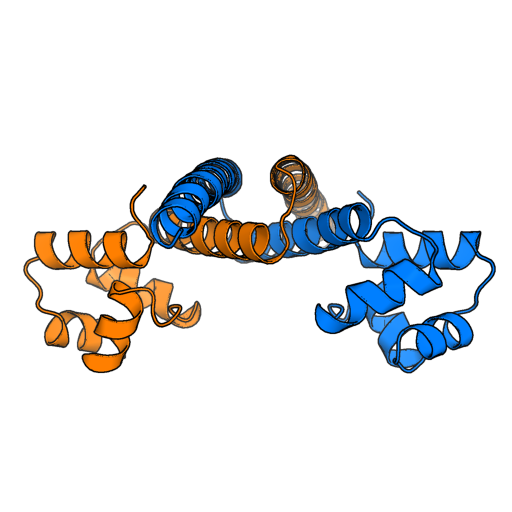 1620 O O . SER B 1 97 ? 21.703 -4.617 2.74 1 85.12 97 SER B O 1
ATOM 1622 N N . THR B 1 98 ? 19.75 -5.227 1.8 1 76.56 98 THR B N 1
ATOM 1623 C CA . THR B 1 98 ? 20.375 -5.574 0.524 1 76.56 98 THR B CA 1
ATOM 1624 C C . THR B 1 98 ? 20.75 -4.316 -0.251 1 76.56 98 THR B C 1
ATOM 1626 O O . THR B 1 98 ? 21.734 -4.32 -1 1 76.56 98 THR B O 1
ATOM 1629 N N . LYS B 1 99 ? 19.906 -3.359 -0.366 1 65.56 99 LYS B N 1
ATOM 1630 C CA . LYS B 1 99 ? 20.281 -2.1 -1.004 1 65.56 99 LYS B CA 1
ATOM 1631 C C . LYS B 1 99 ? 21.5 -1.48 -0.328 1 65.56 99 LYS B C 1
ATOM 1633 O O . LYS B 1 99 ? 22.375 -0.915 -0.998 1 65.56 99 LYS B O 1
ATOM 1638 N N . VAL B 1 100 ? 21.484 -1.558 1.036 1 56.12 100 VAL B N 1
ATOM 1639 C CA . VAL B 1 100 ? 22.719 -1.148 1.69 1 56.12 100 VAL B CA 1
ATOM 1640 C C . VAL B 1 100 ? 23.891 -1.923 1.101 1 56.12 100 VAL B C 1
ATOM 1642 O O . VAL B 1 100 ? 24.969 -1.361 0.887 1 56.12 100 VAL B O 1
ATOM 1645 N N . LYS B 1 101 ? 23.625 -3.082 0.792 1 51.72 101 LYS B N 1
ATOM 1646 C CA . LYS B 1 101 ? 24.672 -3.918 0.23 1 51.72 101 LYS B CA 1
ATOM 1647 C C . LYS B 1 101 ? 24.969 -3.531 -1.216 1 51.72 101 LYS B C 1
ATOM 1649 O O . LYS B 1 101 ? 26.141 -3.504 -1.629 1 51.72 101 LYS B O 1
ATOM 1654 N N . GLN B 1 102 ? 23.906 -3.334 -1.968 1 51.97 102 GLN B N 1
ATOM 1655 C CA . GLN B 1 102 ? 24.156 -2.916 -3.344 1 51.97 102 GLN B CA 1
ATOM 1656 C C . GLN B 1 102 ? 24.766 -1.524 -3.393 1 51.97 102 GLN B C 1
ATOM 1658 O O . GLN B 1 102 ? 25.578 -1.231 -4.277 1 51.97 102 GLN B O 1
ATOM 1663 N N . GLY B 1 103 ? 24.125 -0.58 -2.631 1 49.72 103 GLY B N 1
ATOM 1664 C CA . GLY B 1 103 ? 24.797 0.706 -2.496 1 49.72 103 GLY B CA 1
ATOM 1665 C C . GLY B 1 103 ? 26.25 0.585 -2.074 1 49.72 103 GLY B C 1
ATOM 1666 O O . GLY B 1 103 ? 27.094 1.364 -2.516 1 49.72 103 GLY B O 1
ATOM 1667 N N . ASN B 1 104 ? 26.484 -0.23 -1.078 1 46.78 104 ASN B N 1
ATOM 1668 C CA . ASN B 1 104 ? 27.875 -0.467 -0.718 1 46.78 104 ASN B CA 1
ATOM 1669 C C . ASN B 1 104 ? 28.641 -1.165 -1.843 1 46.78 104 ASN B C 1
ATOM 1671 O O . ASN B 1 104 ? 29.859 -1.046 -1.939 1 46.78 104 ASN B O 1
ATOM 1675 N N . LEU B 1 105 ? 27.938 -1.881 -2.645 1 40.31 105 LEU B N 1
ATOM 1676 C CA . LEU B 1 105 ? 28.641 -2.516 -3.754 1 40.31 105 LEU B CA 1
ATOM 1677 C C . LEU B 1 105 ? 28.984 -1.497 -4.84 1 40.31 105 LEU B C 1
ATOM 1679 O O . LEU B 1 105 ? 29.984 -1.632 -5.531 1 40.31 105 LEU B O 1
ATOM 1683 N N . ASN B 1 106 ? 28.125 -0.638 -5.109 1 41.38 106 ASN B N 1
ATOM 1684 C CA . ASN B 1 106 ? 28.531 0.358 -6.094 1 41.38 106 ASN B CA 1
ATOM 1685 C C . ASN B 1 106 ? 29.547 1.341 -5.512 1 41.38 106 ASN B C 1
ATOM 1687 O O . ASN B 1 106 ? 29.844 2.369 -6.121 1 41.38 106 ASN B O 1
ATOM 1691 N N . LEU B 1 107 ? 29.719 1.339 -4.16 1 32.81 107 LEU B N 1
ATOM 1692 C CA . LEU B 1 107 ? 30.922 2.094 -3.803 1 32.81 107 LEU B CA 1
ATOM 1693 C C . LEU B 1 107 ? 32.156 1.224 -3.918 1 32.81 107 LEU B C 1
ATOM 1695 O O . LEU B 1 107 ? 32.125 0.028 -3.617 1 32.81 107 LEU B O 1
#

Secondary structure (DSSP, 8-state):
---HHHHHHHHHHHTT--HHHHHHHHT--HHHHHHHHTTSSPPPGGGHHHHHHHTT--HHHHHHHHHHHHHHHHHHHTT--THHHHHHHHHHHHHHHHHHHHHHH--/---HHHHHHHHHHHTT--HHHHHHHHT--HHHHHHHHTTSSPPPGGGHHHHHHHTT--HHHHHHHHHHHHHHHHHHHTT--THHHHHHHHHHHHHHHHHHHHHHH--

Nearest PDB structures (foldseek):
  2b5a-assembly1_A  TM=8.510E-01  e=2.859E-04  [Bacillus] caldolyticus
  3f52-assembly1_A  TM=8.111E-01  e=2.260E-04  Corynebacterium glutamicum
  3f51-assembly1_A  TM=7.374E-01  e=1.498E-04  Corynebacterium glutamicum
  6jq1-assembly1_A  TM=8.856E-01  e=8.235E-04  Deinococcus geothermalis DSM 11300
  3jxc-assembly1_L  TM=9.103E-01  e=1.768E-03  Lederbergvirus P22

Solvent-accessible surface area (backbone atoms only — not comparable to full-atom values): 11363 Å² total; per-residue (Å²): 133,82,49,52,22,44,50,49,47,52,48,36,53,76,69,70,43,51,60,57,58,50,13,56,59,40,75,44,49,41,67,59,43,51,31,24,39,70,67,74,39,79,77,58,76,90,35,48,63,39,41,21,60,70,61,71,46,59,57,67,60,52,46,35,47,46,50,14,46,52,52,14,50,53,32,57,74,67,66,54,63,75,62,30,41,56,51,11,51,54,49,29,53,48,51,57,53,47,46,52,46,48,58,52,57,76,93,133,81,48,53,23,45,50,49,47,53,48,36,51,76,69,70,44,51,60,56,58,49,13,56,60,41,76,44,50,43,67,58,43,50,31,23,40,68,66,74,38,81,76,58,73,90,35,47,63,39,41,22,61,72,62,72,44,59,56,66,60,51,46,35,48,47,50,14,46,54,51,14,51,51,32,56,74,66,66,52,62,74,63,28,43,56,51,11,51,54,50,29,52,47,52,55,54,48,47,52,46,49,58,51,56,76,93

Radius of gyration: 19.77 Å; Cα contacts (8 Å, |Δi|>4): 213; chains: 2; bounding box: 60×55×39 Å

Sequence (214 aa):
MESFGGYIKRLRIIHGLNQTELAAKVGLDSGGLSKVENGRKILKENKLKSLAKALEVDITELTIEYLSQKFAEDCFKYQCPESVFQLAQEKAKYYKSTKVKQGNLNLMESFGGYIKRLRIIHGLNQTELAAKVGLDSGGLSKVENGRKILKENKLKSLAKALEVDITELTIEYLSQKFAEDCFKYQCPESVFQLAQEKAKYYKSTKVKQGNLNL

pLDDT: mean 91.24, std 13.79, range [32.44, 98.69]